Protein AF-A0A946RD77-F1 (afdb_monomer)

Secondary structure (DSSP, 8-state):
-HHHHHTTSEEEE-SSTT-EEEE--SEEEEEEEE--TT--HHHHIIIIIGGGGTTS-HHHHHHHHHHHHHHHHHHHHHS--SEEEEEEEE-SSEEEEEEEESSS-HHHHHHHHTT-S-HHHHHHHHHH----S-TTT--S-HHHHHHHHSSEEEEEETTEEEEEEGGGTEEEEEE-S--SSEEEEEEEETT----HHHHHHHHHSTT--EEEEEGGGG--TT--B--HHHHHHHTTT--S-SEEEEE-TT---B-HHHHHHHHHHHHHH-TTPEEEEES--HHHHHHHHHHHHTT-

Radius of gyration: 21.62 Å; Cα contacts (8 Å, |Δi|>4): 550; chains: 1; bounding box: 53×36×71 Å

Structure (mmCIF, N/CA/C/O backbone):
data_AF-A0A946RD77-F1
#
_entry.id   AF-A0A946RD77-F1
#
loop_
_atom_site.group_PDB
_atom_site.id
_atom_site.type_symbol
_atom_site.label_atom_id
_atom_site.label_alt_id
_atom_site.label_comp_id
_atom_site.label_asym_id
_atom_site.label_entity_id
_atom_site.label_seq_id
_atom_site.pdbx_PDB_ins_code
_atom_site.Cartn_x
_atom_site.Cartn_y
_atom_site.Cartn_z
_atom_site.occupancy
_atom_site.B_iso_or_equiv
_atom_site.auth_seq_id
_atom_site.auth_comp_id
_atom_site.auth_asym_id
_atom_site.auth_atom_id
_atom_site.pdbx_PDB_model_num
ATOM 1 N N . MET A 1 1 ? -8.353 6.377 -36.671 1.00 56.09 1 MET A N 1
ATOM 2 C CA . MET A 1 1 ? -7.616 5.093 -36.658 1.00 56.09 1 MET A CA 1
ATOM 3 C C . MET A 1 1 ? -6.469 5.027 -37.649 1.00 56.09 1 MET A C 1
ATOM 5 O O . MET A 1 1 ? -5.376 4.724 -37.204 1.00 56.09 1 MET A O 1
ATOM 9 N N . HIS A 1 2 ? -6.651 5.339 -38.937 1.00 57.06 2 HIS A N 1
ATOM 10 C CA . HIS A 1 2 ? -5.536 5.317 -39.900 1.00 57.06 2 HIS A CA 1
ATOM 11 C C . HIS A 1 2 ? -4.342 6.191 -39.487 1.00 57.06 2 HIS A C 1
ATOM 13 O O . HIS A 1 2 ? -3.222 5.709 -39.565 1.00 57.06 2 HIS A O 1
ATOM 19 N N . THR A 1 3 ? -4.583 7.386 -38.937 1.00 61.16 3 THR A N 1
ATOM 20 C CA . THR A 1 3 ? -3.540 8.269 -38.381 1.00 61.16 3 THR A CA 1
ATOM 21 C C . THR A 1 3 ? -2.781 7.630 -37.209 1.00 61.16 3 THR A C 1
ATOM 23 O O . THR A 1 3 ? -1.560 7.621 -37.194 1.00 61.16 3 THR A O 1
ATOM 26 N N . LEU A 1 4 ? -3.494 6.990 -36.275 1.00 56.38 4 LEU A N 1
ATOM 27 C CA . LEU A 1 4 ? -2.890 6.315 -35.115 1.00 56.38 4 LEU A CA 1
ATOM 28 C C . LEU A 1 4 ? -2.094 5.056 -35.501 1.00 56.38 4 LEU A C 1
ATOM 30 O O . LEU A 1 4 ? -1.126 4.718 -34.830 1.00 56.38 4 LEU A O 1
ATOM 34 N N . ILE A 1 5 ? -2.490 4.372 -36.580 1.00 60.12 5 ILE A N 1
ATOM 35 C CA . ILE A 1 5 ? -1.752 3.232 -37.149 1.00 60.12 5 ILE A CA 1
ATOM 36 C C . ILE A 1 5 ? -0.524 3.730 -37.922 1.00 60.12 5 ILE A C 1
ATOM 38 O O . ILE A 1 5 ? 0.543 3.139 -37.806 1.00 60.12 5 ILE A O 1
ATOM 42 N N . SER A 1 6 ? -0.647 4.821 -38.689 1.00 62.56 6 SER A N 1
ATOM 43 C CA . SER A 1 6 ? 0.483 5.409 -39.423 1.00 62.56 6 SER A CA 1
ATOM 44 C C . SER A 1 6 ? 1.531 6.035 -38.504 1.00 62.56 6 SER A C 1
ATOM 46 O O . SER A 1 6 ? 2.695 6.106 -38.871 1.00 62.56 6 SER A O 1
ATOM 48 N N . GLU A 1 7 ? 1.126 6.468 -37.311 1.00 64.06 7 GLU A N 1
ATOM 49 C CA . GLU A 1 7 ? 2.013 6.984 -36.261 1.00 64.06 7 GLU A CA 1
ATOM 50 C C . GLU A 1 7 ? 2.484 5.890 -35.286 1.00 64.06 7 GLU A C 1
ATOM 52 O O . GLU A 1 7 ? 3.070 6.207 -34.256 1.00 64.06 7 GLU A O 1
ATOM 57 N N . ASP A 1 8 ? 2.205 4.613 -35.583 1.00 62.72 8 ASP A N 1
ATOM 58 C CA . ASP A 1 8 ? 2.646 3.444 -34.806 1.00 62.72 8 ASP A CA 1
ATOM 59 C C . ASP A 1 8 ? 2.184 3.445 -33.331 1.00 62.72 8 ASP A C 1
ATOM 61 O O . ASP A 1 8 ? 2.782 2.811 -32.465 1.00 62.72 8 ASP A O 1
ATOM 65 N N . ARG A 1 9 ? 1.080 4.144 -33.032 1.00 60.56 9 ARG A N 1
ATOM 66 C CA . ARG A 1 9 ? 0.482 4.238 -31.687 1.00 60.56 9 ARG A CA 1
ATOM 67 C C . ARG A 1 9 ? -0.472 3.086 -31.375 1.00 60.56 9 ARG A C 1
ATOM 69 O O . ARG A 1 9 ? -0.829 2.862 -30.219 1.00 60.56 9 ARG A O 1
ATOM 76 N N . VAL A 1 10 ? -0.922 2.362 -32.400 1.00 67.19 10 VAL A N 1
ATOM 77 C CA . VAL A 1 10 ? -1.917 1.292 -32.279 1.00 67.19 10 VAL A CA 1
ATOM 78 C C . VAL A 1 10 ? -1.588 0.140 -33.228 1.00 67.19 10 VAL A C 1
ATOM 80 O O . VAL A 1 10 ? -1.457 0.341 -34.436 1.00 67.19 10 VAL A O 1
ATOM 83 N N . LEU A 1 11 ? -1.514 -1.078 -32.690 1.00 69.44 11 LEU A N 1
ATOM 84 C CA . LEU A 1 11 ? -1.415 -2.317 -33.454 1.00 69.44 11 LEU A CA 1
ATOM 85 C C . LEU A 1 11 ? -2.811 -2.752 -33.899 1.00 69.44 11 LEU A C 1
ATOM 87 O O . LEU A 1 11 ? -3.726 -2.887 -33.091 1.00 69.44 11 LEU A O 1
ATOM 91 N N . ALA A 1 12 ? -2.982 -2.961 -35.202 1.00 72.44 12 ALA A N 1
ATOM 92 C CA . ALA A 1 12 ? -4.225 -3.460 -35.774 1.00 72.44 12 ALA A CA 1
ATOM 93 C C . ALA A 1 12 ? -4.107 -4.961 -36.047 1.00 72.44 12 ALA A C 1
ATOM 95 O O . ALA A 1 12 ? -3.340 -5.379 -36.917 1.00 72.44 12 ALA A O 1
ATOM 96 N N . HIS A 1 13 ? -4.904 -5.764 -35.351 1.00 72.44 13 HIS A N 1
ATOM 97 C CA . HIS A 1 13 ? -4.964 -7.208 -35.536 1.00 72.44 13 HIS A CA 1
ATOM 98 C C . HIS A 1 13 ? -6.181 -7.571 -36.393 1.00 72.44 13 HIS A C 1
ATOM 100 O O . HIS A 1 13 ? -7.298 -7.142 -36.117 1.00 72.44 13 HIS A O 1
ATOM 106 N N . GLY A 1 14 ? -5.962 -8.353 -37.456 1.00 67.31 14 GLY A N 1
ATOM 107 C CA . GLY A 1 14 ? -7.000 -8.757 -38.415 1.00 67.31 14 GLY A CA 1
ATOM 108 C C . GLY A 1 14 ? -7.030 -7.927 -39.709 1.00 67.31 14 GLY A C 1
ATOM 109 O O . GLY A 1 14 ? -6.477 -6.825 -39.789 1.00 67.31 14 GLY A O 1
ATOM 110 N N . LYS A 1 15 ? -7.656 -8.486 -40.756 1.00 58.47 15 LYS A N 1
ATOM 111 C CA . LYS A 1 15 ? -7.774 -7.884 -42.105 1.00 58.47 15 LYS A CA 1
ATOM 112 C C . LYS A 1 15 ? -9.213 -7.519 -42.505 1.00 58.47 15 LYS A C 1
ATOM 114 O O . LYS A 1 15 ? -9.396 -6.845 -43.512 1.00 58.47 15 LYS A O 1
ATOM 119 N N . THR A 1 16 ? -10.217 -7.963 -41.750 1.00 69.19 16 THR A N 1
ATOM 120 C CA . THR A 1 16 ? -11.648 -7.851 -42.092 1.00 69.19 16 THR A CA 1
ATOM 121 C C . THR A 1 16 ? -12.438 -7.203 -40.944 1.00 69.19 16 THR A C 1
ATOM 123 O O . THR A 1 16 ? -11.877 -6.426 -40.176 1.00 69.19 16 THR A O 1
ATOM 126 N N . ARG A 1 17 ? -13.751 -7.454 -40.853 1.00 57.69 17 ARG A N 1
ATOM 127 C CA . ARG A 1 17 ? -14.703 -6.722 -40.003 1.00 57.69 17 ARG A CA 1
ATOM 128 C C . ARG A 1 17 ? -14.478 -6.898 -38.487 1.00 57.69 17 ARG A C 1
ATOM 130 O O . ARG A 1 17 ? -14.882 -6.018 -37.739 1.00 57.69 17 ARG A O 1
ATOM 137 N N . ASP A 1 18 ? -13.745 -7.933 -38.069 1.00 63.84 18 ASP A N 1
ATOM 138 C CA . ASP A 1 18 ? -13.390 -8.223 -36.664 1.00 63.84 18 ASP A CA 1
ATOM 139 C C . ASP A 1 18 ? -12.017 -7.659 -36.260 1.00 63.84 18 ASP A C 1
ATOM 141 O O . ASP A 1 18 ? -11.262 -8.259 -35.491 1.00 63.84 18 ASP A O 1
ATOM 145 N N . ARG A 1 19 ? -11.638 -6.511 -36.831 1.00 73.06 19 ARG A N 1
ATOM 146 C CA . ARG A 1 19 ? -10.350 -5.883 -36.535 1.00 73.06 19 ARG A CA 1
ATOM 147 C C . ARG A 1 19 ? -10.367 -5.314 -35.121 1.00 73.06 19 ARG A C 1
ATOM 149 O O . ARG A 1 19 ? -11.147 -4.406 -34.840 1.00 73.06 19 ARG A O 1
ATOM 156 N N . PHE A 1 20 ? -9.480 -5.802 -34.262 1.00 71.19 20 PHE A N 1
ATOM 157 C CA . PHE A 1 20 ? -9.257 -5.210 -32.948 1.00 71.19 20 PHE A CA 1
ATOM 158 C C . PHE A 1 20 ? -7.930 -4.461 -32.919 1.00 71.19 20 PHE A C 1
ATOM 160 O O . PHE A 1 20 ? -7.015 -4.710 -33.709 1.00 71.19 20 PHE A O 1
ATOM 167 N N . TYR A 1 21 ? -7.869 -3.487 -32.027 1.00 71.56 21 TYR A N 1
ATOM 168 C CA . TYR A 1 21 ? -6.810 -2.504 -31.975 1.00 71.56 21 TYR A CA 1
ATOM 169 C C . TYR A 1 21 ? -6.237 -2.482 -30.565 1.00 71.56 21 TYR A C 1
ATOM 171 O O . TYR A 1 21 ? -6.976 -2.259 -29.610 1.00 71.56 21 TYR A O 1
ATOM 179 N N . GLU A 1 22 ? -4.938 -2.722 -30.441 1.00 66.88 22 GLU A N 1
ATOM 180 C CA . GLU A 1 22 ? -4.225 -2.675 -29.167 1.00 66.88 22 GLU A CA 1
ATOM 181 C C . GLU A 1 22 ? -3.303 -1.457 -29.165 1.00 66.88 22 GLU A C 1
ATOM 183 O O . GLU A 1 22 ? -2.597 -1.207 -30.143 1.00 66.88 22 GLU A O 1
ATOM 188 N N . LEU A 1 23 ? -3.320 -0.666 -28.090 1.00 68.31 23 LEU A N 1
ATOM 189 C CA . LEU A 1 23 ? -2.360 0.427 -27.940 1.00 68.31 23 LEU A CA 1
ATOM 190 C C . LEU A 1 23 ? -0.950 -0.157 -27.983 1.00 68.31 23 LEU A C 1
ATOM 192 O O . LEU A 1 23 ? -0.632 -1.060 -27.210 1.00 68.31 23 LEU A O 1
ATOM 196 N N . LYS A 1 24 ? -0.103 0.358 -28.877 1.00 79.12 24 LYS A N 1
ATOM 197 C CA . LYS A 1 24 ? 1.290 -0.071 -28.926 1.00 79.12 24 LYS A CA 1
ATOM 198 C C . LYS A 1 24 ? 2.010 0.572 -27.741 1.00 79.12 24 LYS A C 1
ATOM 200 O O . LYS A 1 24 ? 2.096 1.801 -27.684 1.00 79.12 24 LYS A O 1
ATOM 205 N N . PRO A 1 25 ? 2.514 -0.211 -26.778 1.00 86.62 25 PRO A N 1
ATOM 206 C CA . PRO A 1 25 ? 3.235 0.366 -25.661 1.00 86.62 25 PRO A CA 1
ATOM 207 C C . PRO A 1 25 ? 4.564 0.951 -26.150 1.00 86.62 25 PRO A C 1
ATOM 209 O O . PRO A 1 25 ? 5.264 0.343 -26.960 1.00 86.62 25 PRO A O 1
ATOM 212 N N . ARG A 1 26 ? 4.940 2.113 -25.610 1.00 91.50 26 ARG A N 1
ATOM 213 C CA . ARG A 1 26 ? 6.278 2.700 -25.786 1.00 91.50 26 ARG A CA 1
ATOM 214 C C . ARG A 1 26 ? 7.355 1.823 -25.157 1.00 91.50 26 ARG A C 1
ATOM 216 O O . ARG A 1 26 ? 8.481 1.776 -25.638 1.00 91.50 26 ARG A O 1
ATOM 223 N N . VAL A 1 27 ? 6.997 1.136 -24.073 1.00 94.62 27 VAL A N 1
ATOM 224 C CA . VAL A 1 27 ? 7.856 0.192 -23.357 1.00 94.62 27 VAL A CA 1
ATOM 225 C C . VAL A 1 27 ? 7.016 -1.017 -22.983 1.00 94.62 27 VAL A C 1
ATOM 227 O O . VAL A 1 27 ? 5.980 -0.870 -22.348 1.00 94.62 27 VAL A O 1
ATOM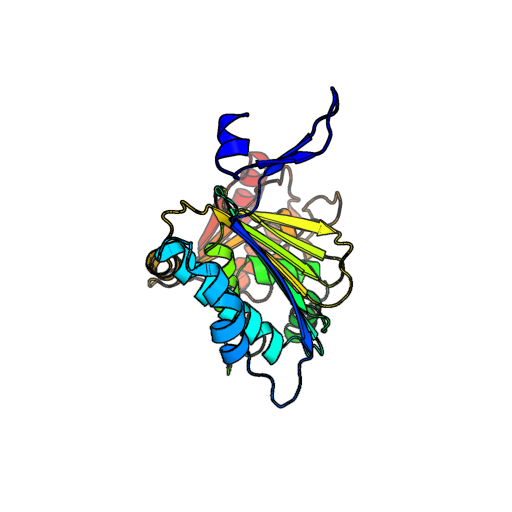 230 N N . ASN A 1 28 ? 7.474 -2.214 -23.332 1.00 94.94 28 ASN A N 1
ATOM 231 C CA . ASN A 1 28 ? 6.933 -3.468 -22.817 1.00 94.94 28 ASN A CA 1
ATOM 232 C C . ASN A 1 28 ? 8.103 -4.416 -22.585 1.00 94.94 28 ASN A C 1
ATOM 234 O O . ASN A 1 28 ? 8.541 -5.128 -23.486 1.00 94.94 28 ASN A O 1
ATOM 238 N N . TYR A 1 29 ? 8.657 -4.347 -21.382 1.00 94.75 29 TYR A N 1
ATOM 239 C CA . TYR A 1 29 ? 9.859 -5.069 -21.009 1.00 94.75 29 TYR A CA 1
ATOM 240 C C . TYR A 1 29 ? 9.585 -5.888 -19.759 1.00 94.75 29 TYR A C 1
ATOM 242 O O . TYR A 1 29 ? 8.986 -5.395 -18.807 1.00 94.75 29 TYR A O 1
ATOM 250 N N . SER A 1 30 ? 10.032 -7.138 -19.735 1.00 96.00 30 SER A N 1
ATOM 251 C CA . SER A 1 30 ? 9.969 -7.940 -18.519 1.00 96.00 30 SER A CA 1
ATOM 252 C C . SER A 1 30 ? 11.143 -8.888 -18.421 1.00 96.00 30 SER A C 1
ATOM 254 O O . SER A 1 30 ? 11.678 -9.334 -19.438 1.00 96.00 30 SER A O 1
ATOM 256 N N . LYS A 1 31 ? 11.543 -9.198 -17.191 1.00 95.69 31 LYS A N 1
ATOM 257 C CA . LYS A 1 31 ? 12.665 -10.093 -16.933 1.00 95.69 31 LYS A CA 1
ATOM 258 C C . LYS A 1 31 ? 12.492 -10.800 -15.600 1.00 95.69 31 LYS A C 1
ATOM 260 O O . LYS A 1 31 ? 11.956 -10.234 -14.652 1.00 95.69 31 LYS A O 1
ATOM 265 N N . SER A 1 32 ? 12.976 -12.037 -15.532 1.00 95.31 32 SER A N 1
ATOM 266 C CA . SER A 1 32 ? 13.147 -12.769 -14.279 1.00 95.31 32 SER A CA 1
ATOM 267 C C . SER A 1 32 ? 14.632 -12.954 -13.998 1.00 95.31 32 SER A C 1
ATOM 269 O O . SER A 1 32 ? 15.387 -13.354 -14.884 1.00 95.31 32 SER A O 1
ATOM 271 N N . ILE A 1 33 ? 15.042 -12.667 -12.769 1.00 93.38 33 ILE A N 1
ATOM 272 C CA . ILE A 1 33 ? 16.426 -12.726 -12.313 1.00 93.38 33 ILE A CA 1
ATOM 273 C C . ILE A 1 33 ? 16.494 -13.629 -11.090 1.00 93.38 33 ILE A C 1
ATOM 275 O O . ILE A 1 33 ? 15.604 -13.618 -10.241 1.00 93.38 33 ILE A O 1
ATOM 279 N N . LYS A 1 34 ? 17.544 -14.447 -11.025 1.00 93.50 34 LYS A N 1
ATOM 280 C CA . LYS A 1 34 ? 17.855 -15.261 -9.854 1.00 93.50 34 LYS A CA 1
ATOM 281 C C . LYS A 1 34 ? 18.631 -14.400 -8.860 1.00 93.50 34 LYS A C 1
ATOM 283 O O . LYS A 1 34 ? 19.592 -13.750 -9.256 1.00 93.50 34 LYS A O 1
ATOM 288 N N . ILE A 1 35 ? 18.225 -14.425 -7.597 1.00 90.12 35 ILE A N 1
ATOM 289 C CA . ILE A 1 35 ? 18.987 -13.816 -6.511 1.00 90.12 35 ILE A CA 1
ATOM 290 C C . ILE A 1 35 ? 20.135 -14.778 -6.183 1.00 90.12 35 ILE A C 1
ATOM 292 O O . ILE A 1 35 ? 19.911 -15.945 -5.852 1.00 90.12 35 ILE A O 1
ATOM 296 N N . SER A 1 36 ? 21.364 -14.306 -6.360 1.00 86.06 36 SER A N 1
ATOM 297 C CA . SER A 1 36 ? 22.611 -14.981 -5.993 1.00 86.06 36 SER A CA 1
ATOM 298 C C . SER A 1 36 ? 23.407 -14.085 -5.044 1.00 86.06 36 SER A C 1
ATOM 300 O O . SER A 1 36 ? 23.058 -12.925 -4.853 1.00 86.06 36 SER A O 1
ATOM 302 N N . ASN A 1 37 ? 24.497 -14.594 -4.471 1.00 77.31 37 ASN A N 1
ATOM 303 C CA . ASN A 1 37 ? 25.336 -13.807 -3.558 1.00 77.31 37 ASN A CA 1
ATOM 304 C C . ASN A 1 37 ? 25.987 -12.582 -4.231 1.00 77.31 37 ASN A C 1
ATOM 306 O O . ASN A 1 37 ? 26.336 -11.629 -3.550 1.00 77.31 37 ASN A O 1
ATOM 310 N N . GLU A 1 38 ? 26.133 -12.599 -5.557 1.00 80.19 38 GLU A N 1
ATOM 311 C CA . GLU A 1 38 ? 26.667 -11.488 -6.362 1.00 80.19 38 GLU A CA 1
ATOM 312 C C . GLU A 1 38 ? 25.563 -10.538 -6.865 1.00 80.19 38 GLU A C 1
ATOM 314 O O . GLU A 1 38 ? 25.825 -9.616 -7.636 1.00 80.19 38 GLU A O 1
ATOM 319 N N . PHE A 1 39 ? 24.301 -10.779 -6.494 1.00 85.31 39 PHE A N 1
ATOM 320 C CA . PHE A 1 39 ? 23.180 -9.980 -6.971 1.00 85.31 39 PHE A CA 1
ATOM 321 C C . PHE A 1 39 ? 23.198 -8.577 -6.355 1.00 85.31 39 PHE A C 1
ATOM 323 O O . PHE A 1 39 ? 23.069 -8.407 -5.145 1.00 85.31 39 PHE A O 1
ATOM 330 N N . SER A 1 40 ? 23.261 -7.567 -7.220 1.00 89.50 40 SER A N 1
ATOM 331 C CA . SER A 1 40 ? 23.153 -6.154 -6.861 1.00 89.50 40 SER A CA 1
ATOM 332 C C . SER A 1 40 ? 21.838 -5.585 -7.392 1.00 89.50 40 SER A C 1
ATOM 334 O O . SER A 1 40 ? 21.626 -5.461 -8.605 1.00 89.50 40 SER A O 1
ATOM 336 N N . HIS A 1 41 ? 20.928 -5.236 -6.478 1.00 88.50 41 HIS A N 1
ATOM 337 C CA . HIS A 1 41 ? 19.662 -4.595 -6.843 1.00 88.50 41 HIS A CA 1
ATOM 338 C C . HIS A 1 41 ? 19.886 -3.194 -7.439 1.00 88.50 41 HIS A C 1
ATOM 340 O O . HIS A 1 41 ? 19.117 -2.776 -8.305 1.00 88.50 41 HIS A O 1
ATOM 346 N N . ILE A 1 42 ? 20.972 -2.513 -7.051 1.00 91.56 42 ILE A N 1
ATOM 347 C CA . ILE A 1 42 ? 21.391 -1.222 -7.613 1.00 91.56 42 ILE A CA 1
ATOM 348 C C . ILE A 1 42 ? 21.794 -1.389 -9.081 1.00 91.56 42 ILE A C 1
ATOM 350 O O . ILE A 1 42 ? 21.277 -0.673 -9.939 1.00 91.56 42 ILE A O 1
ATOM 354 N N . ASP A 1 43 ? 22.640 -2.374 -9.399 1.00 91.19 43 ASP A N 1
ATOM 355 C CA . ASP A 1 43 ? 23.066 -2.619 -10.783 1.00 91.19 43 ASP A CA 1
ATOM 356 C C . ASP A 1 43 ? 21.895 -3.042 -11.666 1.00 91.19 43 ASP A C 1
ATOM 358 O O . ASP A 1 43 ? 21.791 -2.624 -12.823 1.00 91.19 43 ASP A O 1
ATOM 362 N N . MET A 1 44 ? 20.982 -3.853 -11.124 1.00 92.00 44 MET A N 1
ATOM 363 C CA . MET A 1 44 ? 19.744 -4.213 -11.811 1.00 92.00 44 MET A CA 1
ATOM 364 C C . MET A 1 44 ? 18.906 -2.970 -12.129 1.00 92.00 44 MET A C 1
ATOM 366 O O . MET A 1 44 ? 18.448 -2.818 -13.266 1.00 92.00 44 MET A O 1
ATOM 370 N N . LEU A 1 45 ? 18.721 -2.079 -11.153 1.00 94.75 45 LEU A N 1
ATOM 371 C CA . LEU A 1 45 ? 17.969 -0.844 -11.335 1.00 94.75 45 LEU A CA 1
ATOM 372 C C . LEU A 1 45 ? 18.619 0.044 -12.407 1.00 94.75 45 LEU A C 1
ATOM 374 O O . LEU A 1 45 ? 17.971 0.379 -13.400 1.00 94.75 45 LEU A O 1
ATOM 378 N N . GLN A 1 46 ? 19.902 0.370 -12.248 1.00 94.62 46 GLN A N 1
ATOM 379 C CA . GLN A 1 46 ? 20.615 1.328 -13.097 1.00 94.62 46 GLN A CA 1
ATOM 380 C C . GLN A 1 46 ? 20.818 0.834 -14.530 1.00 94.62 46 GLN A C 1
ATOM 382 O O . GLN A 1 46 ? 20.616 1.594 -15.477 1.00 94.62 46 GLN A O 1
ATOM 387 N N . ASN A 1 47 ? 21.193 -0.435 -14.702 1.00 93.00 47 ASN A N 1
ATOM 388 C CA . ASN A 1 47 ? 21.615 -0.946 -16.005 1.00 93.00 47 ASN A CA 1
ATOM 389 C C . ASN A 1 47 ? 20.495 -1.656 -16.772 1.00 93.00 47 ASN A C 1
ATOM 391 O O . ASN A 1 47 ? 20.584 -1.776 -17.992 1.00 93.00 47 ASN A O 1
ATOM 395 N N . GLN A 1 48 ? 19.447 -2.142 -16.092 1.00 93.31 48 GLN A N 1
ATOM 396 C CA . GLN A 1 48 ? 18.392 -2.933 -16.741 1.00 93.31 48 GLN A CA 1
ATOM 397 C C . GLN A 1 48 ? 17.006 -2.297 -16.672 1.00 93.31 48 GLN A C 1
ATOM 399 O O . GLN A 1 48 ? 16.233 -2.479 -17.605 1.00 93.31 48 GLN A O 1
ATOM 404 N N . ILE A 1 49 ? 16.671 -1.560 -15.609 1.00 95.50 49 ILE A N 1
ATOM 405 C CA . ILE A 1 49 ? 15.320 -1.013 -15.413 1.00 95.50 49 ILE A CA 1
ATOM 406 C C . ILE A 1 49 ? 15.240 0.430 -15.917 1.00 95.50 49 ILE A C 1
ATOM 408 O O . ILE A 1 49 ? 14.518 0.705 -16.878 1.00 95.50 49 ILE A O 1
ATOM 412 N N . LEU A 1 50 ? 16.008 1.337 -15.310 1.00 96.38 50 LEU A N 1
ATOM 413 C CA . LEU A 1 50 ? 15.946 2.781 -15.558 1.00 96.38 50 LEU A CA 1
ATOM 414 C C . LEU A 1 50 ? 16.173 3.209 -17.018 1.00 96.38 50 LEU A C 1
ATOM 416 O O . LEU A 1 50 ? 15.495 4.143 -17.455 1.00 96.38 50 LEU A O 1
ATOM 420 N N . PRO A 1 51 ? 17.026 2.544 -17.829 1.00 97.06 51 PRO A N 1
ATOM 421 C CA . PRO A 1 51 ? 17.181 2.902 -19.236 1.00 97.06 51 PRO A CA 1
ATOM 422 C C . PRO A 1 51 ? 15.868 2.839 -20.027 1.00 97.06 51 PRO A C 1
ATOM 424 O O . PRO A 1 51 ? 15.671 3.650 -20.929 1.00 97.06 51 PRO A O 1
ATOM 427 N N . ASN A 1 52 ? 14.945 1.945 -19.651 1.00 96.44 52 ASN A N 1
ATOM 428 C CA . ASN A 1 52 ? 13.632 1.819 -20.290 1.00 96.44 52 ASN A CA 1
ATOM 429 C C . ASN A 1 52 ? 12.667 2.950 -19.905 1.00 96.44 52 ASN A C 1
ATOM 431 O O . ASN A 1 52 ? 11.676 3.167 -20.591 1.00 96.44 52 ASN A O 1
ATOM 435 N N . LEU A 1 53 ? 12.928 3.674 -18.815 1.00 97.00 53 LEU A N 1
ATOM 436 C CA . LEU A 1 53 ? 12.029 4.700 -18.281 1.00 97.00 53 LEU A CA 1
ATOM 437 C C . LEU A 1 53 ? 12.438 6.126 -18.680 1.00 97.00 53 LEU A C 1
ATOM 439 O O . LEU A 1 53 ? 11.704 7.067 -18.396 1.00 97.00 53 LEU A O 1
ATOM 443 N N . LYS A 1 54 ? 13.557 6.302 -19.399 1.00 96.00 54 LYS A N 1
ATOM 444 C CA . LYS A 1 54 ? 14.075 7.617 -19.839 1.00 96.00 54 LYS A CA 1
ATOM 445 C C . LYS A 1 54 ? 13.116 8.420 -20.727 1.00 96.00 54 LYS A C 1
ATOM 447 O O . LYS A 1 54 ? 13.309 9.617 -20.899 1.00 96.00 54 LYS A O 1
ATOM 452 N N . ILE A 1 55 ? 12.101 7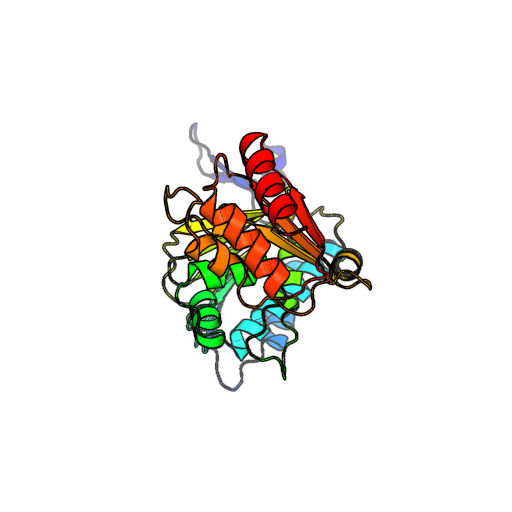.770 -21.298 1.00 95.00 55 ILE A N 1
ATOM 453 C CA . ILE A 1 55 ? 11.054 8.412 -22.105 1.00 95.00 55 ILE A CA 1
ATOM 454 C C . ILE A 1 55 ? 10.056 9.229 -21.262 1.00 95.00 55 ILE A C 1
ATOM 456 O O . ILE A 1 55 ? 9.289 10.020 -21.808 1.00 95.00 55 ILE A O 1
ATOM 460 N N . LEU A 1 56 ? 10.026 9.013 -19.944 1.00 97.12 56 LEU A N 1
ATOM 461 C CA . LEU A 1 56 ? 9.100 9.665 -19.022 1.00 97.12 56 LEU A CA 1
ATOM 462 C C . LEU A 1 56 ? 9.557 11.086 -18.674 1.00 97.12 56 LEU A C 1
ATOM 464 O O . LEU A 1 56 ? 10.740 11.418 -18.739 1.00 97.12 56 LEU A O 1
ATOM 468 N N . SER A 1 57 ? 8.614 11.931 -18.249 1.00 97.38 57 SER A N 1
ATOM 469 C CA . SER A 1 57 ? 8.962 13.228 -17.670 1.00 97.38 57 SER A CA 1
ATOM 470 C C . SER A 1 57 ? 9.785 13.036 -16.396 1.00 97.38 57 SER A C 1
ATOM 472 O O . SER A 1 57 ? 9.601 12.061 -15.664 1.00 97.38 57 SER A O 1
ATOM 474 N N . LYS A 1 58 ? 10.661 14.002 -16.091 1.00 97.62 58 LYS A N 1
ATOM 475 C CA . LYS A 1 58 ? 11.577 13.917 -14.945 1.00 97.62 58 LYS A CA 1
ATOM 476 C C . LYS A 1 58 ? 10.872 13.535 -13.640 1.00 97.62 58 LYS A C 1
ATOM 478 O O . LYS A 1 58 ? 11.322 12.644 -12.940 1.00 97.62 58 LYS A O 1
ATOM 483 N N . ASN A 1 59 ? 9.745 14.167 -13.328 1.00 98.12 59 ASN A N 1
ATOM 484 C CA . ASN A 1 59 ? 9.032 13.901 -12.081 1.00 98.12 59 ASN A CA 1
ATOM 485 C C . ASN A 1 59 ? 8.447 12.478 -12.009 1.00 98.12 59 ASN A C 1
ATOM 487 O O . ASN A 1 59 ? 8.437 11.894 -10.931 1.00 98.12 59 ASN A O 1
ATOM 491 N N . VAL A 1 60 ? 7.974 11.915 -13.128 1.00 98.31 60 VAL A N 1
ATOM 492 C CA . VAL A 1 60 ? 7.458 10.537 -13.172 1.00 98.31 60 VAL A CA 1
ATOM 493 C C . VAL A 1 60 ? 8.616 9.540 -13.143 1.00 98.31 60 VAL A C 1
ATOM 495 O O . VAL A 1 60 ? 8.529 8.536 -12.441 1.00 98.31 60 VAL A O 1
ATOM 498 N N . TYR A 1 61 ? 9.718 9.840 -13.836 1.00 98.25 61 TYR A N 1
ATOM 499 C CA . TYR A 1 61 ? 10.955 9.065 -13.764 1.00 98.25 61 TYR A CA 1
ATO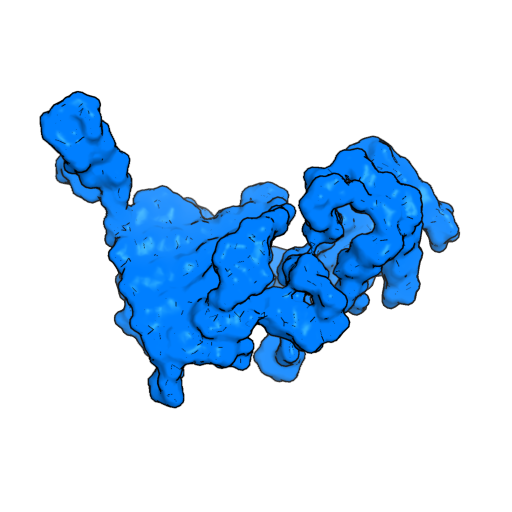M 500 C C . TYR A 1 61 ? 11.475 8.974 -12.322 1.00 98.25 61 TYR A C 1
ATOM 502 O O . TYR A 1 61 ? 11.651 7.866 -11.823 1.00 98.25 61 TYR A O 1
ATOM 510 N N . ASP A 1 62 ? 11.624 10.112 -11.632 1.00 98.12 62 ASP A N 1
ATOM 511 C CA . ASP A 1 6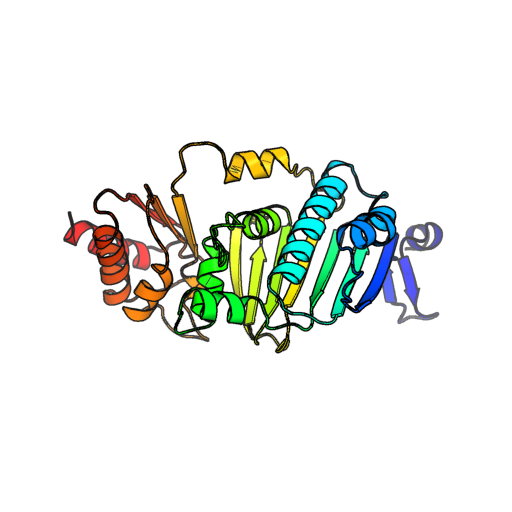2 ? 12.129 10.177 -10.252 1.00 98.12 62 ASP A CA 1
ATOM 512 C C . ASP A 1 62 ? 11.215 9.374 -9.288 1.00 98.12 62 ASP A C 1
ATOM 514 O O . ASP A 1 62 ? 11.692 8.671 -8.397 1.00 98.12 62 ASP A O 1
ATOM 518 N N . ILE A 1 63 ? 9.887 9.413 -9.496 1.00 98.38 63 ILE A N 1
ATOM 519 C CA . ILE A 1 63 ? 8.915 8.585 -8.753 1.00 98.38 63 ILE A CA 1
ATOM 520 C C . ILE A 1 63 ? 9.158 7.089 -8.987 1.00 98.38 63 ILE A C 1
ATOM 522 O O . ILE A 1 63 ? 9.166 6.308 -8.031 1.00 98.38 63 ILE A O 1
ATOM 526 N N . CYS A 1 64 ? 9.321 6.679 -10.246 1.00 98.25 64 CYS A N 1
ATOM 527 C CA . CYS A 1 64 ? 9.533 5.278 -10.597 1.00 98.25 64 CYS A CA 1
ATOM 528 C C . CYS A 1 64 ? 10.867 4.765 -10.046 1.00 98.25 64 CYS A C 1
ATOM 530 O O . CYS A 1 64 ? 10.904 3.679 -9.476 1.00 98.25 64 CYS A O 1
ATOM 532 N N . GLU A 1 65 ? 11.936 5.551 -10.173 1.00 97.88 65 GLU A N 1
ATOM 533 C CA . GLU A 1 65 ? 13.267 5.218 -9.664 1.00 97.88 65 GLU A CA 1
ATOM 534 C C . GLU A 1 65 ? 13.247 4.965 -8.156 1.00 97.88 65 GLU A C 1
ATOM 536 O O . GLU A 1 65 ? 13.605 3.869 -7.718 1.00 97.88 65 GLU A O 1
ATOM 541 N N . PHE A 1 66 ? 12.750 5.932 -7.378 1.00 97.25 66 PHE A N 1
ATOM 542 C CA . PHE A 1 66 ? 12.640 5.801 -5.925 1.00 97.25 66 PHE A CA 1
ATOM 543 C C . PHE A 1 66 ? 11.836 4.559 -5.529 1.00 97.25 66 PHE A C 1
ATOM 545 O O . PHE A 1 66 ? 12.234 3.789 -4.657 1.00 97.25 66 PHE A O 1
ATOM 552 N N . SER A 1 67 ? 10.701 4.347 -6.193 1.00 97.62 67 SER A N 1
ATOM 553 C CA . SER A 1 67 ? 9.755 3.312 -5.784 1.00 97.62 67 SER A CA 1
ATOM 554 C C . SER A 1 67 ? 10.224 1.908 -6.130 1.00 97.62 67 SER A C 1
ATOM 556 O O . SER A 1 67 ? 10.023 0.984 -5.345 1.00 97.62 67 SER A O 1
ATOM 558 N N . ILE A 1 68 ? 10.873 1.736 -7.284 1.00 97.56 68 ILE A N 1
ATOM 559 C CA . ILE A 1 68 ? 11.475 0.453 -7.644 1.00 97.56 68 ILE A CA 1
ATOM 560 C C . ILE A 1 68 ? 12.629 0.148 -6.691 1.00 97.56 68 ILE A C 1
ATOM 562 O O . ILE A 1 68 ? 12.706 -0.977 -6.208 1.00 97.56 68 ILE A O 1
ATOM 566 N N . MET A 1 69 ? 13.475 1.132 -6.365 1.00 95.81 69 MET A N 1
ATOM 567 C CA . MET A 1 69 ? 14.550 0.940 -5.388 1.00 95.81 69 MET A CA 1
ATOM 568 C C . MET A 1 69 ? 14.002 0.476 -4.032 1.00 95.81 69 MET A C 1
ATOM 570 O O . MET A 1 69 ? 14.428 -0.558 -3.522 1.00 95.81 69 MET A O 1
ATOM 574 N N . ALA A 1 70 ? 13.010 1.190 -3.493 1.00 94.38 70 ALA A N 1
ATOM 575 C CA . ALA A 1 70 ? 12.387 0.874 -2.210 1.00 94.38 70 ALA A CA 1
ATOM 576 C C . ALA A 1 70 ? 11.793 -0.545 -2.170 1.00 94.38 70 ALA A C 1
ATOM 578 O O . ALA A 1 70 ? 12.029 -1.304 -1.232 1.00 94.38 70 ALA A O 1
ATOM 579 N N . VAL A 1 71 ? 11.048 -0.939 -3.209 1.00 94.75 71 VAL A N 1
ATOM 580 C CA . VAL A 1 71 ? 10.444 -2.280 -3.273 1.00 94.75 71 VAL A CA 1
ATOM 581 C C . VAL A 1 71 ? 11.508 -3.369 -3.436 1.00 94.75 71 VAL A C 1
ATOM 583 O O . VAL A 1 71 ? 11.384 -4.440 -2.838 1.00 94.75 71 VAL A O 1
ATOM 586 N N . LEU A 1 72 ? 12.555 -3.121 -4.225 1.00 94.12 72 LEU A N 1
ATOM 587 C CA . LEU A 1 72 ? 13.639 -4.082 -4.413 1.00 94.12 72 LEU A CA 1
ATOM 588 C C . LEU A 1 72 ? 14.458 -4.292 -3.140 1.00 94.12 72 LEU A C 1
ATOM 590 O O . LEU A 1 72 ? 14.733 -5.447 -2.829 1.00 94.12 72 LEU A O 1
ATOM 594 N N . SER A 1 73 ? 14.796 -3.228 -2.402 1.00 90.75 73 SER A N 1
ATOM 595 C CA . SER A 1 73 ? 15.497 -3.350 -1.113 1.00 90.75 73 SER A CA 1
ATOM 596 C C . SER A 1 73 ? 14.686 -4.221 -0.161 1.00 90.75 73 SER A C 1
ATOM 598 O O . SER A 1 73 ? 15.132 -5.306 0.193 1.00 90.75 73 SER A O 1
ATOM 600 N N . ASN A 1 74 ? 13.417 -3.865 0.079 1.00 88.38 74 ASN A N 1
ATOM 601 C CA . ASN A 1 74 ? 12.521 -4.645 0.940 1.00 88.38 74 ASN A CA 1
ATOM 602 C C . ASN A 1 74 ? 12.415 -6.119 0.512 1.00 88.38 74 ASN A C 1
ATOM 604 O O . ASN A 1 74 ? 12.317 -7.021 1.345 1.00 88.38 74 ASN A O 1
ATOM 608 N N . THR A 1 75 ? 12.435 -6.386 -0.797 1.00 91.25 75 THR A N 1
ATOM 609 C CA . THR A 1 75 ? 12.417 -7.757 -1.319 1.00 91.25 75 THR A CA 1
ATOM 610 C C . THR A 1 75 ? 13.690 -8.517 -0.942 1.00 91.25 75 THR A C 1
ATOM 612 O O . THR A 1 75 ? 13.614 -9.667 -0.509 1.00 91.25 75 THR A O 1
ATOM 615 N N . ILE A 1 76 ? 14.856 -7.895 -1.101 1.00 90.81 76 ILE A N 1
ATOM 616 C CA . ILE A 1 76 ? 16.146 -8.511 -0.779 1.00 90.81 76 ILE A CA 1
ATOM 617 C C . ILE A 1 76 ? 16.312 -8.698 0.728 1.00 90.81 76 ILE A C 1
ATOM 619 O O . ILE A 1 76 ? 16.679 -9.791 1.159 1.00 90.81 76 ILE A O 1
ATOM 623 N N . ASP A 1 77 ? 15.948 -7.689 1.510 1.00 87.44 77 ASP A N 1
ATOM 624 C CA . ASP A 1 77 ? 16.152 -7.665 2.957 1.00 87.44 77 ASP A CA 1
ATOM 625 C C . ASP A 1 77 ? 15.211 -8.644 3.675 1.00 87.44 77 ASP A C 1
ATOM 627 O O . ASP A 1 77 ? 15.574 -9.282 4.668 1.00 87.44 77 ASP A O 1
ATOM 631 N N . HIS A 1 78 ? 13.990 -8.824 3.156 1.00 85.69 78 HIS A N 1
ATOM 632 C CA . HIS A 1 78 ? 12.936 -9.493 3.915 1.00 85.69 78 HIS A CA 1
ATOM 633 C C . HIS A 1 78 ? 12.239 -10.654 3.210 1.00 85.69 78 HIS A C 1
ATOM 635 O O . HIS A 1 78 ? 11.683 -11.513 3.901 1.00 85.69 78 HIS A O 1
ATOM 641 N N . ALA A 1 79 ? 12.222 -10.751 1.878 1.00 88.44 79 ALA A N 1
ATOM 642 C CA . ALA A 1 79 ? 11.408 -11.784 1.226 1.00 88.44 79 ALA A CA 1
ATOM 643 C C . ALA A 1 79 ? 12.022 -13.190 1.329 1.00 88.44 79 ALA A C 1
ATOM 645 O O . ALA A 1 79 ? 11.295 -14.179 1.196 1.00 88.44 79 ALA A O 1
ATOM 646 N N . LYS A 1 80 ? 13.343 -13.297 1.558 1.00 91.94 80 LYS A N 1
ATOM 647 C CA . LYS A 1 80 ? 14.117 -14.550 1.409 1.00 91.94 80 LYS A CA 1
ATOM 648 C C . LYS A 1 80 ? 13.846 -15.219 0.050 1.00 91.94 80 LYS A C 1
ATOM 650 O O . LYS A 1 80 ? 13.739 -16.441 -0.059 1.00 91.94 80 LYS A O 1
ATOM 655 N N . ALA A 1 81 ? 13.663 -14.399 -0.982 1.00 93.75 81 ALA A N 1
ATOM 656 C CA . ALA A 1 81 ? 13.342 -14.851 -2.324 1.00 93.75 81 ALA A CA 1
ATOM 657 C C . ALA A 1 81 ? 14.583 -15.426 -3.020 1.00 93.75 81 ALA A C 1
ATOM 659 O O . ALA A 1 81 ? 15.714 -15.027 -2.762 1.00 93.75 81 ALA A O 1
ATOM 660 N N . SER A 1 82 ? 14.366 -16.354 -3.951 1.00 94.94 82 SER A N 1
ATOM 661 C CA . SER A 1 82 ? 15.422 -16.863 -4.842 1.00 94.94 82 SER A CA 1
ATOM 662 C C . SER A 1 82 ? 15.323 -16.283 -6.248 1.00 94.94 82 SER A C 1
ATOM 664 O O . SER A 1 82 ? 16.253 -16.418 -7.047 1.00 94.94 82 SER A O 1
ATOM 666 N N . ARG A 1 83 ? 14.188 -15.664 -6.585 1.00 95.50 83 ARG A N 1
ATOM 667 C CA . ARG A 1 83 ? 13.940 -15.036 -7.878 1.00 95.50 83 ARG A CA 1
ATOM 668 C C . ARG A 1 83 ? 13.090 -13.787 -7.720 1.00 95.50 83 ARG A C 1
ATOM 670 O O . ARG A 1 83 ? 12.133 -13.780 -6.951 1.00 95.50 83 ARG A O 1
ATOM 677 N N . ILE A 1 84 ? 13.408 -12.792 -8.539 1.00 96.06 84 ILE A N 1
ATOM 678 C CA . ILE A 1 84 ? 12.600 -11.595 -8.760 1.00 96.06 84 ILE A CA 1
ATOM 679 C C . ILE A 1 84 ? 12.149 -11.597 -10.217 1.00 96.06 84 ILE A C 1
ATOM 681 O O . ILE A 1 84 ? 12.873 -12.021 -11.120 1.00 96.06 84 ILE A O 1
ATOM 685 N N . TYR A 1 85 ? 10.935 -11.138 -10.448 1.00 96.69 85 TYR A N 1
ATOM 686 C CA . TYR A 1 85 ? 10.374 -10.805 -11.739 1.00 96.69 85 TYR A CA 1
ATOM 687 C C . TYR A 1 85 ? 9.999 -9.329 -11.736 1.00 96.69 85 TYR A C 1
ATOM 689 O O . TYR A 1 85 ? 9.419 -8.836 -10.771 1.00 96.69 85 TYR A O 1
ATOM 697 N N . TYR A 1 86 ? 10.287 -8.636 -12.831 1.00 97.44 86 TYR A N 1
ATOM 698 C CA . TYR A 1 86 ? 9.743 -7.307 -13.055 1.00 97.44 86 TYR A CA 1
ATOM 699 C C . TYR A 1 86 ? 9.169 -7.166 -14.456 1.00 97.44 86 TYR A C 1
ATOM 701 O O . TYR A 1 86 ? 9.654 -7.783 -15.409 1.00 97.44 86 TYR A O 1
ATOM 709 N N . LYS A 1 87 ? 8.146 -6.321 -14.574 1.00 98.00 87 LYS A N 1
ATOM 710 C CA . LYS A 1 87 ? 7.571 -5.875 -15.841 1.00 98.00 87 LYS A CA 1
ATOM 711 C C . LYS A 1 87 ? 7.383 -4.367 -15.823 1.00 98.00 87 LYS A C 1
ATOM 713 O O . LYS A 1 87 ? 6.808 -3.822 -14.886 1.00 98.00 87 LYS A O 1
ATOM 718 N N . LEU A 1 88 ? 7.851 -3.730 -16.886 1.00 98.12 88 LEU A N 1
ATOM 719 C CA . LEU A 1 88 ? 7.654 -2.326 -17.201 1.00 98.12 88 LEU A CA 1
ATOM 720 C C . LEU A 1 88 ? 6.748 -2.259 -18.422 1.00 98.12 88 LEU A C 1
ATOM 722 O O . LEU A 1 88 ? 7.064 -2.832 -19.468 1.00 98.12 88 LEU A O 1
ATOM 726 N N . PHE A 1 89 ? 5.627 -1.570 -18.284 1.00 96.94 89 PHE A N 1
ATOM 727 C CA . PHE A 1 89 ? 4.700 -1.337 -19.375 1.00 96.94 89 PHE A CA 1
ATOM 728 C C . PHE A 1 89 ? 4.325 0.142 -19.392 1.00 96.94 89 PHE A C 1
ATOM 730 O O . PHE A 1 89 ? 3.790 0.654 -18.414 1.00 96.94 89 PHE A O 1
ATOM 737 N N . VAL A 1 90 ? 4.671 0.838 -20.471 1.00 97.00 90 VAL A N 1
ATOM 738 C CA . VAL A 1 90 ? 4.461 2.283 -20.621 1.00 97.00 90 VAL A CA 1
ATOM 739 C C . VAL A 1 90 ? 3.674 2.527 -21.893 1.00 97.00 90 VAL A C 1
ATOM 741 O O . VAL A 1 90 ? 4.105 2.119 -22.974 1.00 97.00 90 VAL A O 1
ATOM 744 N N . THR A 1 91 ? 2.552 3.223 -21.773 1.00 93.69 91 THR A N 1
ATOM 745 C CA . THR A 1 91 ? 1.755 3.707 -22.904 1.00 93.69 91 THR A CA 1
ATOM 746 C C . THR A 1 91 ? 1.897 5.224 -23.040 1.00 93.69 91 THR A C 1
ATOM 748 O O . THR A 1 91 ? 2.751 5.841 -22.408 1.00 93.69 91 THR A O 1
ATOM 751 N N . ASP A 1 92 ? 1.074 5.851 -23.879 1.00 89.62 92 ASP A N 1
ATOM 752 C CA . ASP A 1 92 ? 0.937 7.310 -23.886 1.00 89.62 92 ASP A CA 1
ATOM 753 C C . ASP A 1 92 ? 0.221 7.839 -22.629 1.00 89.62 92 ASP A C 1
ATOM 755 O O . ASP A 1 92 ? 0.354 9.023 -22.320 1.00 89.62 92 ASP A O 1
ATOM 759 N N . TYR A 1 93 ? -0.513 6.994 -21.896 1.00 92.00 93 TYR A N 1
ATOM 760 C CA . TYR A 1 93 ? -1.425 7.401 -20.820 1.00 92.00 93 TYR A CA 1
ATOM 761 C C . TYR A 1 93 ? -0.949 6.999 -19.427 1.00 92.00 93 TYR A C 1
ATOM 763 O O . TYR A 1 93 ? -1.169 7.740 -18.467 1.00 92.00 93 TYR A O 1
ATOM 771 N N . ASP A 1 94 ? -0.302 5.845 -19.311 1.00 95.44 94 ASP A N 1
ATOM 772 C CA . ASP A 1 94 ? 0.041 5.226 -18.038 1.00 95.44 94 ASP A CA 1
ATOM 773 C C . ASP A 1 94 ? 1.402 4.523 -18.047 1.00 95.44 94 ASP A C 1
ATOM 775 O O . ASP A 1 94 ? 1.988 4.172 -19.074 1.00 95.44 94 ASP A O 1
ATOM 779 N N . VAL A 1 95 ? 1.918 4.373 -16.833 1.00 98.19 95 VAL A N 1
ATOM 780 C CA . VAL A 1 95 ? 3.099 3.609 -16.468 1.00 98.19 95 VAL A CA 1
ATOM 781 C C . VAL A 1 95 ? 2.636 2.537 -15.496 1.00 98.19 95 VAL A C 1
ATOM 783 O O . VAL A 1 95 ? 2.111 2.844 -14.424 1.00 98.19 95 VAL A O 1
ATOM 786 N N . HIS A 1 96 ? 2.863 1.283 -15.865 1.00 98.44 96 HIS A N 1
ATOM 787 C CA . HIS A 1 96 ? 2.633 0.113 -15.035 1.00 98.44 96 HIS A CA 1
ATOM 788 C C . HIS A 1 96 ? 3.979 -0.523 -14.705 1.00 98.44 96 HIS A C 1
ATOM 790 O O . HIS A 1 96 ? 4.731 -0.934 -15.594 1.00 98.44 96 HIS A O 1
ATOM 796 N N . ILE A 1 97 ? 4.260 -0.638 -13.413 1.00 98.69 97 ILE A N 1
ATOM 797 C CA . ILE A 1 97 ? 5.422 -1.356 -12.900 1.00 98.69 97 ILE A CA 1
ATOM 798 C C . ILE A 1 97 ? 4.906 -2.520 -12.073 1.00 98.69 97 ILE A C 1
ATOM 800 O O . ILE A 1 97 ? 4.163 -2.329 -11.114 1.00 98.69 97 ILE A O 1
ATOM 804 N N . ILE A 1 98 ? 5.295 -3.732 -12.446 1.00 98.62 98 ILE A N 1
ATOM 805 C CA . ILE A 1 98 ? 5.019 -4.935 -11.665 1.00 98.62 98 ILE A CA 1
ATOM 806 C C . ILE A 1 98 ? 6.351 -5.449 -11.147 1.00 98.62 98 ILE A C 1
ATOM 808 O O . ILE A 1 98 ? 7.257 -5.695 -11.940 1.00 98.62 98 ILE A O 1
ATOM 812 N N . LEU A 1 99 ? 6.447 -5.637 -9.837 1.00 98.12 99 LEU A N 1
ATOM 813 C CA . LEU A 1 99 ? 7.564 -6.279 -9.153 1.00 98.12 99 LEU A CA 1
ATOM 814 C C . LEU A 1 99 ? 7.009 -7.499 -8.429 1.00 98.12 99 LEU A C 1
ATOM 816 O O . LEU A 1 99 ? 5.997 -7.394 -7.743 1.00 98.12 99 LEU A O 1
ATOM 820 N N . SER A 1 100 ? 7.615 -8.665 -8.624 1.00 97.62 100 SER A N 1
ATOM 821 C CA . SER A 1 100 ? 7.171 -9.897 -7.983 1.00 97.62 100 SER A CA 1
ATOM 822 C C . SER A 1 100 ? 8.347 -10.745 -7.540 1.00 97.62 100 SER A C 1
ATOM 824 O O . SER A 1 100 ? 9.313 -10.906 -8.279 1.00 97.62 100 SER A O 1
ATOM 826 N N . ASP A 1 101 ? 8.257 -11.311 -6.349 1.00 97.44 101 ASP A N 1
ATOM 827 C CA . ASP A 1 101 ? 9.229 -12.245 -5.803 1.00 97.44 101 ASP A CA 1
ATOM 828 C C . ASP A 1 101 ? 8.588 -13.615 -5.554 1.00 97.44 101 ASP A C 1
ATOM 830 O O . ASP A 1 101 ? 7.370 -13.764 -5.589 1.00 97.44 101 ASP A O 1
ATOM 834 N N . ASN A 1 102 ? 9.411 -14.640 -5.334 1.00 96.62 102 ASN A N 1
ATOM 835 C CA . ASN A 1 102 ? 8.951 -15.991 -4.989 1.00 96.62 102 ASN A CA 1
ATOM 836 C C . ASN A 1 102 ? 9.250 -16.381 -3.530 1.00 96.62 102 ASN A C 1
ATOM 838 O O . ASN A 1 102 ? 9.381 -17.572 -3.221 1.00 96.62 102 ASN A O 1
ATOM 842 N N . GLY A 1 103 ? 9.437 -15.383 -2.673 1.00 96.00 103 GLY A N 1
ATOM 843 C CA . GLY A 1 103 ? 9.762 -15.501 -1.262 1.00 96.00 103 GLY A CA 1
ATOM 844 C C . GLY A 1 103 ? 8.552 -15.826 -0.390 1.00 96.00 103 GLY A C 1
ATOM 845 O O . GLY A 1 103 ? 7.593 -16.467 -0.827 1.00 96.00 103 GLY A O 1
ATOM 846 N N . ARG A 1 104 ? 8.619 -15.412 0.878 1.00 94.25 104 ARG A N 1
ATOM 847 C CA . ARG A 1 104 ? 7.598 -15.745 1.887 1.00 94.25 104 ARG A CA 1
ATOM 848 C C . ARG A 1 104 ? 6.272 -14.994 1.744 1.00 94.25 104 ARG A C 1
ATOM 850 O O . ARG A 1 104 ? 5.270 -15.510 2.209 1.00 94.25 104 ARG A O 1
ATOM 857 N N . GLY A 1 105 ? 6.260 -13.825 1.103 1.00 95.38 105 GLY A N 1
ATOM 858 C CA . GLY A 1 105 ? 5.083 -12.953 1.044 1.00 95.38 105 GLY A CA 1
ATOM 859 C C . GLY A 1 105 ? 5.047 -11.905 2.162 1.00 95.38 105 GLY A C 1
ATOM 860 O O . GLY A 1 105 ? 5.402 -12.173 3.312 1.00 95.38 105 GLY A O 1
ATOM 861 N N . ILE A 1 106 ? 4.642 -10.684 1.810 1.00 95.00 106 ILE A N 1
ATOM 862 C CA . ILE A 1 106 ? 4.675 -9.525 2.713 1.00 95.00 106 ILE A CA 1
ATOM 863 C C . ILE A 1 106 ? 3.682 -9.627 3.881 1.00 95.00 106 ILE A C 1
ATOM 865 O O . ILE A 1 106 ? 4.038 -9.277 5.003 1.00 95.00 106 ILE A O 1
ATOM 869 N N . PHE A 1 107 ? 2.465 -10.138 3.661 1.00 95.38 107 PHE A N 1
ATOM 870 C CA . PHE A 1 107 ? 1.474 -10.256 4.739 1.00 95.38 107 PHE A CA 1
ATOM 871 C C . PHE A 1 107 ? 1.882 -11.312 5.763 1.00 95.38 107 PHE A C 1
ATOM 873 O O . PHE A 1 107 ? 1.836 -11.035 6.958 1.00 95.38 107 PHE A O 1
ATOM 880 N N . ASP A 1 108 ? 2.359 -12.477 5.311 1.00 94.56 108 ASP A N 1
ATOM 881 C CA . ASP A 1 108 ? 2.909 -13.504 6.203 1.00 94.56 108 ASP A CA 1
ATOM 882 C C . ASP A 1 108 ? 4.108 -12.983 6.996 1.00 94.56 108 ASP A C 1
ATOM 884 O O . ASP A 1 108 ? 4.230 -13.252 8.191 1.00 94.56 108 ASP A O 1
ATOM 888 N N . HIS A 1 109 ? 4.985 -12.204 6.355 1.00 93.44 109 HIS A N 1
ATOM 889 C CA . HIS A 1 109 ? 6.099 -11.580 7.051 1.00 93.44 109 HIS A CA 1
ATOM 890 C C . HIS A 1 109 ? 5.628 -10.660 8.179 1.00 93.44 109 HIS A C 1
ATOM 892 O O . HIS A 1 109 ? 6.095 -10.817 9.306 1.00 93.44 109 HIS A O 1
ATOM 898 N N . ILE A 1 110 ? 4.741 -9.709 7.884 1.00 92.44 110 ILE A N 1
ATOM 899 C CA . ILE A 1 110 ? 4.257 -8.735 8.870 1.00 92.44 110 ILE A CA 1
ATOM 900 C C . ILE A 1 110 ? 3.499 -9.450 9.986 1.00 92.44 110 ILE A C 1
ATOM 902 O O . ILE A 1 110 ? 3.728 -9.160 11.158 1.00 92.44 110 ILE A O 1
ATOM 906 N N . LYS A 1 111 ? 2.662 -10.432 9.630 1.00 93.44 111 LYS A N 1
ATOM 907 C CA . LYS A 1 111 ? 1.950 -11.282 10.586 1.00 93.44 111 LYS A CA 1
ATOM 908 C C . LYS A 1 111 ? 2.912 -11.925 11.583 1.00 93.44 111 LYS A C 1
ATOM 910 O O . LYS A 1 111 ? 2.707 -11.800 12.782 1.00 93.44 111 LYS A O 1
ATOM 915 N N . GLN A 1 112 ? 3.966 -12.577 11.095 1.00 92.38 112 GLN A N 1
ATOM 916 C CA . GLN A 1 112 ? 4.957 -13.236 11.950 1.00 92.38 112 GLN A CA 1
ATOM 917 C C . GLN A 1 112 ? 5.778 -12.238 12.772 1.00 92.38 112 GLN A C 1
ATOM 919 O O . GLN A 1 112 ? 6.071 -12.496 13.933 1.00 92.38 112 GLN A O 1
ATOM 924 N N . SER A 1 113 ? 6.167 -11.110 12.179 1.00 90.06 113 SER A N 1
ATOM 925 C CA . SER A 1 113 ? 7.017 -10.115 12.838 1.00 90.06 113 SER A CA 1
ATOM 926 C C . SER A 1 113 ? 6.304 -9.332 13.937 1.00 90.06 113 SER A C 1
ATOM 928 O O . SER A 1 113 ? 6.963 -8.888 14.870 1.00 90.06 113 SER A O 1
ATOM 930 N N . LEU A 1 114 ? 4.985 -9.167 13.835 1.00 88.06 114 LEU A N 1
ATOM 931 C CA . LEU A 1 114 ? 4.169 -8.454 14.818 1.00 88.06 114 LEU A CA 1
ATOM 932 C C . LEU A 1 114 ? 3.298 -9.392 15.672 1.00 88.06 114 LEU A C 1
ATOM 934 O O . LEU A 1 114 ? 2.431 -8.901 16.387 1.00 88.06 114 LEU A O 1
ATOM 938 N N . ASP A 1 115 ? 3.516 -10.711 15.585 1.00 89.88 115 ASP A N 1
ATOM 9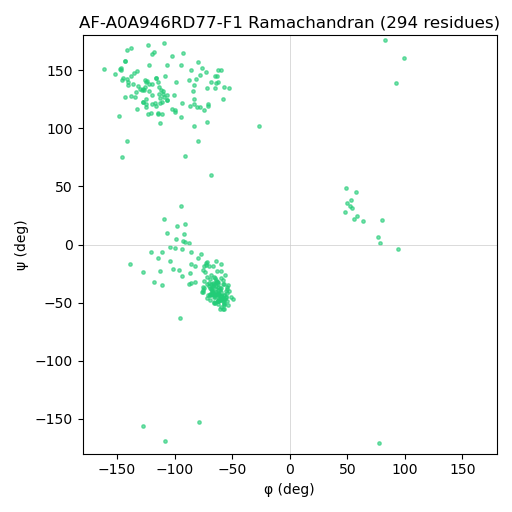39 C CA . ASP A 1 115 ? 2.744 -11.752 16.287 1.00 89.88 115 ASP A CA 1
ATOM 940 C C . ASP A 1 115 ? 1.220 -11.569 16.141 1.00 89.88 115 ASP A C 1
ATOM 942 O O . ASP A 1 115 ? 0.459 -11.532 17.106 1.00 89.88 115 ASP A O 1
ATOM 946 N N . LEU A 1 116 ? 0.771 -11.361 14.899 1.00 90.06 116 LEU A N 1
ATOM 947 C CA . LEU A 1 116 ? -0.635 -11.100 14.591 1.00 90.06 116 LEU A CA 1
ATOM 948 C C . LEU A 1 116 ? -1.396 -12.411 14.380 1.00 90.06 116 LEU A C 1
ATOM 950 O O . LEU A 1 116 ? -0.926 -13.319 13.693 1.00 90.06 116 LEU A O 1
ATOM 954 N N . ASP A 1 117 ? -2.635 -12.460 14.862 1.00 85.06 117 ASP A N 1
ATOM 955 C CA . ASP A 1 117 ? -3.495 -13.641 14.726 1.00 85.06 117 ASP A CA 1
ATOM 956 C C . ASP A 1 117 ? -3.898 -13.925 13.263 1.00 85.06 117 ASP A C 1
ATOM 958 O O . ASP A 1 117 ? -4.006 -15.081 12.835 1.00 85.06 117 ASP A O 1
ATOM 962 N N . ASP A 1 118 ? -4.066 -12.872 12.455 1.00 86.75 118 ASP A N 1
ATOM 963 C CA . ASP A 1 118 ? -4.716 -12.932 11.141 1.00 86.75 118 ASP A CA 1
ATOM 964 C C . ASP A 1 118 ? -3.972 -12.103 10.067 1.00 86.75 118 ASP A C 1
ATOM 966 O O . ASP A 1 118 ? -3.414 -11.038 10.340 1.00 86.75 118 ASP A O 1
ATOM 970 N N . LEU A 1 119 ? -3.977 -12.587 8.819 1.00 89.12 119 LEU A N 1
ATOM 971 C CA . LEU A 1 119 ? -3.421 -11.898 7.645 1.00 89.12 119 LEU A CA 1
ATOM 972 C C . LEU A 1 119 ? -4.146 -10.583 7.322 1.00 89.12 119 LEU A C 1
ATOM 974 O O . LEU A 1 119 ? -3.518 -9.631 6.860 1.00 89.12 119 LEU A O 1
ATOM 978 N N . HIS A 1 120 ? -5.446 -10.493 7.597 1.00 88.62 120 HIS A N 1
ATOM 979 C CA . HIS A 1 120 ? -6.221 -9.265 7.437 1.00 88.62 120 HIS A CA 1
ATOM 980 C C . HIS A 1 120 ? -5.705 -8.150 8.355 1.00 88.62 120 HIS A C 1
ATOM 982 O O . HIS A 1 120 ? -5.665 -6.986 7.954 1.00 88.62 120 HIS A O 1
ATOM 988 N N . VAL A 1 121 ? -5.220 -8.500 9.552 1.00 91.50 121 VAL A N 1
ATOM 989 C CA . VAL A 1 121 ? -4.577 -7.541 10.461 1.00 91.50 121 VAL A CA 1
ATOM 990 C C . VAL A 1 121 ? -3.269 -7.036 9.858 1.00 91.50 121 VAL A C 1
ATOM 992 O O . VAL A 1 121 ? -3.036 -5.833 9.867 1.00 91.50 121 VAL A O 1
ATOM 995 N N . ALA A 1 122 ? -2.464 -7.903 9.236 1.00 93.25 122 ALA A N 1
ATOM 996 C CA . ALA A 1 122 ? -1.251 -7.475 8.533 1.00 93.25 122 ALA A CA 1
ATOM 997 C C . ALA A 1 122 ? -1.550 -6.474 7.398 1.00 93.25 122 ALA A C 1
ATOM 999 O O . ALA A 1 122 ? -0.808 -5.511 7.206 1.00 93.25 122 ALA A O 1
ATOM 1000 N N . ALA A 1 123 ? -2.660 -6.644 6.672 1.00 94.25 123 ALA A N 1
ATOM 1001 C CA . ALA A 1 123 ? -3.096 -5.669 5.671 1.00 94.25 123 ALA A CA 1
ATOM 1002 C C . ALA A 1 123 ? -3.538 -4.330 6.287 1.00 94.25 123 ALA A C 1
ATOM 1004 O O . ALA A 1 123 ? -3.229 -3.272 5.734 1.00 94.25 123 ALA A O 1
ATOM 1005 N N . ILE A 1 124 ? -4.207 -4.360 7.445 1.00 93.69 124 ILE A N 1
ATOM 1006 C CA . ILE A 1 124 ? -4.547 -3.152 8.212 1.00 93.69 124 ILE A CA 1
ATOM 1007 C C . ILE A 1 124 ? -3.275 -2.422 8.659 1.00 93.69 124 ILE A C 1
ATOM 1009 O O . ILE A 1 124 ? -3.221 -1.199 8.544 1.00 93.69 124 ILE A O 1
ATOM 1013 N N . GLU A 1 125 ? -2.243 -3.140 9.115 1.00 92.50 125 GLU A N 1
ATOM 1014 C CA . GLU A 1 125 ? -0.946 -2.542 9.457 1.00 92.50 125 GLU A CA 1
ATOM 1015 C C . GLU A 1 125 ? -0.354 -1.786 8.258 1.00 92.50 125 GLU A C 1
ATOM 1017 O O . GLU A 1 125 ? -0.041 -0.600 8.377 1.00 92.50 125 GLU A O 1
ATOM 1022 N N . ILE A 1 126 ? -0.282 -2.404 7.070 1.00 93.38 126 ILE A N 1
ATOM 1023 C CA . ILE A 1 126 ? 0.215 -1.717 5.860 1.00 93.38 126 ILE A CA 1
ATOM 1024 C C . ILE A 1 126 ? -0.608 -0.456 5.556 1.00 93.38 126 ILE A C 1
ATOM 1026 O O . ILE A 1 126 ? -0.038 0.586 5.223 1.00 93.38 126 ILE A O 1
ATOM 1030 N N . ALA A 1 127 ? -1.936 -0.534 5.670 1.00 93.00 127 ALA A N 1
ATOM 1031 C CA . ALA A 1 127 ? -2.829 0.572 5.332 1.00 93.00 127 ALA A CA 1
ATOM 1032 C C . ALA A 1 127 ? -2.742 1.757 6.307 1.00 93.00 127 ALA A C 1
ATOM 1034 O O . ALA A 1 127 ? -2.876 2.913 5.897 1.00 93.00 127 ALA A O 1
ATOM 1035 N N . LYS A 1 128 ? -2.492 1.465 7.586 1.00 89.00 128 LYS A N 1
ATOM 1036 C CA . LYS A 1 128 ? -2.187 2.447 8.632 1.00 89.00 128 LYS A CA 1
ATOM 1037 C C . LYS A 1 128 ? -0.872 3.184 8.356 1.00 89.00 128 LYS A C 1
ATOM 1039 O O . LYS A 1 128 ? -0.780 4.391 8.594 1.00 89.00 128 LYS A O 1
ATOM 1044 N N . GLY A 1 129 ? 0.106 2.480 7.786 1.00 82.69 129 GLY A N 1
ATOM 1045 C CA . GLY A 1 129 ? 1.454 2.984 7.533 1.00 82.69 129 GLY A CA 1
ATOM 1046 C C . GLY A 1 129 ? 2.359 2.893 8.768 1.00 82.69 129 GLY A C 1
ATOM 1047 O O . GLY A 1 129 ? 1.903 2.504 9.838 1.00 82.69 129 GLY A O 1
ATOM 1048 N N . HIS A 1 130 ? 3.641 3.255 8.609 1.00 72.62 130 HIS A N 1
ATOM 1049 C CA . HIS A 1 130 ? 4.682 3.128 9.646 1.00 72.62 130 HIS A CA 1
ATOM 1050 C C . HIS A 1 130 ? 4.859 1.691 10.160 1.00 72.62 130 HIS A C 1
ATOM 1052 O O . HIS A 1 130 ? 4.929 1.442 11.362 1.00 72.62 130 HIS A O 1
ATOM 1058 N N . VAL A 1 131 ? 4.909 0.727 9.241 1.00 69.75 131 VAL A N 1
ATOM 1059 C CA . VAL A 1 131 ? 5.152 -0.675 9.594 1.00 69.75 131 VAL A CA 1
ATOM 1060 C C . VAL A 1 131 ? 6.610 -0.986 9.345 1.00 69.75 131 VAL A C 1
ATOM 1062 O O . VAL A 1 131 ? 7.049 -1.011 8.196 1.00 69.75 131 VAL A O 1
ATOM 1065 N N . THR A 1 132 ? 7.337 -1.267 10.418 1.00 68.50 132 THR A N 1
ATOM 1066 C CA . THR A 1 132 ? 8.676 -1.839 10.343 1.00 68.50 132 THR A CA 1
ATOM 1067 C C . THR A 1 132 ? 8.723 -3.148 11.116 1.00 68.50 132 THR A C 1
ATOM 1069 O O . THR A 1 132 ? 8.237 -3.252 12.240 1.00 68.50 132 THR A O 1
ATOM 1072 N N . SER A 1 133 ? 9.283 -4.171 10.480 1.00 62.00 133 SER A N 1
ATOM 1073 C CA . SER A 1 133 ? 9.642 -5.443 11.108 1.00 62.00 133 SER A CA 1
ATOM 1074 C C . SER A 1 133 ? 11.093 -5.470 11.591 1.00 62.00 133 SER A C 1
ATOM 1076 O O . SER A 1 133 ? 11.524 -6.475 12.151 1.00 62.00 133 SER A O 1
ATOM 1078 N N . ASP A 1 134 ? 11.844 -4.401 11.325 1.00 65.50 134 ASP A N 1
ATOM 1079 C CA . ASP A 1 134 ? 13.252 -4.243 11.673 1.00 65.50 134 ASP A CA 1
ATOM 1080 C C . ASP A 1 134 ? 13.527 -2.767 12.021 1.00 65.50 134 ASP A C 1
ATOM 1082 O O . ASP A 1 134 ? 14.068 -2.023 11.202 1.00 65.50 134 ASP A O 1
ATOM 1086 N N . PRO A 1 135 ? 13.097 -2.307 13.213 1.00 71.50 135 PRO A N 1
ATOM 1087 C CA . PRO A 1 135 ? 13.206 -0.902 13.611 1.00 71.50 135 PRO A CA 1
ATOM 1088 C C . PRO A 1 135 ? 14.643 -0.364 13.648 1.00 71.50 135 PRO A C 1
ATOM 1090 O O . PRO A 1 135 ? 14.835 0.845 13.554 1.00 71.50 135 PRO A O 1
ATOM 1093 N N . GLU A 1 136 ? 15.640 -1.245 13.790 1.00 63.25 136 GLU A N 1
ATOM 1094 C CA . GLU A 1 136 ? 17.057 -0.869 13.859 1.00 63.25 136 GLU A CA 1
ATOM 1095 C C . GLU A 1 136 ? 17.613 -0.467 12.484 1.00 63.25 136 GLU A C 1
ATOM 1097 O O . GLU A 1 136 ? 18.482 0.400 12.405 1.00 63.25 136 GLU A O 1
ATOM 1102 N N . ASN A 1 137 ? 17.095 -1.061 11.400 1.00 67.56 137 ASN A N 1
ATOM 1103 C CA . ASN A 1 137 ? 17.574 -0.805 10.037 1.00 67.56 137 ASN A CA 1
ATOM 1104 C C . ASN A 1 137 ? 16.552 -0.073 9.150 1.00 67.56 137 ASN A C 1
ATOM 1106 O O . ASN A 1 137 ? 16.945 0.576 8.180 1.00 67.56 137 ASN A O 1
ATOM 1110 N N . HIS A 1 138 ? 15.256 -0.141 9.474 1.00 71.25 138 HIS A N 1
ATOM 1111 C CA . HIS A 1 138 ? 14.173 0.398 8.653 1.00 71.25 138 HIS A CA 1
ATOM 1112 C C . HIS A 1 138 ? 13.152 1.178 9.486 1.00 71.25 138 HIS A C 1
ATOM 1114 O O . HIS A 1 138 ? 12.548 0.656 10.423 1.00 71.25 138 HIS A O 1
ATOM 1120 N N . ALA A 1 139 ? 12.871 2.416 9.076 1.00 66.31 139 ALA A N 1
ATOM 1121 C CA . ALA A 1 139 ? 11.847 3.251 9.709 1.00 66.31 139 ALA A CA 1
ATOM 1122 C C . ALA A 1 139 ? 10.408 2.789 9.392 1.00 66.31 139 ALA A C 1
ATOM 1124 O O . ALA A 1 139 ? 9.471 3.155 10.099 1.00 66.31 139 ALA A O 1
ATOM 1125 N N . GLY A 1 140 ? 10.215 1.976 8.343 1.00 77.56 140 GLY A N 1
ATOM 1126 C CA . GLY A 1 140 ? 8.890 1.492 7.928 1.00 77.56 140 GLY A CA 1
ATOM 1127 C C . GLY A 1 140 ? 8.091 2.504 7.102 1.00 77.56 140 GLY A C 1
ATOM 1128 O O . GLY A 1 140 ? 6.859 2.431 7.013 1.00 77.56 140 GLY A O 1
ATOM 1129 N N . ASP A 1 141 ? 8.792 3.464 6.502 1.00 83.56 141 ASP A N 1
ATOM 1130 C CA . ASP A 1 141 ? 8.217 4.598 5.783 1.00 83.56 141 ASP A CA 1
ATOM 1131 C C . ASP A 1 141 ? 8.237 4.416 4.264 1.00 83.56 141 ASP A C 1
ATOM 1133 O O . ASP A 1 141 ? 7.451 5.045 3.546 1.00 83.56 141 ASP A O 1
ATOM 1137 N N . GLU A 1 142 ? 9.095 3.537 3.748 1.00 88.12 142 GLU A N 1
ATOM 1138 C CA . GLU A 1 142 ? 9.337 3.389 2.317 1.00 88.12 142 GLU A CA 1
ATOM 1139 C C . GLU A 1 142 ? 8.096 2.871 1.588 1.00 88.12 142 GLU A C 1
ATOM 1141 O O . GLU A 1 142 ? 7.641 3.488 0.623 1.00 88.12 142 GLU A O 1
ATOM 1146 N N . LEU A 1 143 ? 7.485 1.782 2.071 1.00 91.31 143 LEU A N 1
ATOM 1147 C CA . LEU A 1 143 ? 6.297 1.209 1.430 1.00 91.31 143 LEU A CA 1
ATOM 1148 C C . LEU A 1 143 ? 5.113 2.179 1.472 1.00 91.31 143 LEU A C 1
ATOM 1150 O O . LEU A 1 143 ? 4.433 2.371 0.462 1.00 91.31 143 LEU A O 1
ATOM 1154 N N . ARG A 1 144 ? 4.901 2.842 2.614 1.00 90.19 144 ARG A N 1
ATOM 1155 C CA . ARG A 1 144 ? 3.879 3.888 2.754 1.00 90.19 144 ARG A CA 1
ATOM 1156 C C . ARG A 1 144 ? 4.102 4.998 1.729 1.00 90.19 144 ARG A C 1
ATOM 1158 O O . ARG A 1 144 ? 3.162 5.459 1.082 1.00 90.19 144 ARG A O 1
ATOM 1165 N N . THR A 1 145 ? 5.350 5.412 1.559 1.00 93.06 145 THR A N 1
ATOM 1166 C CA . THR A 1 145 ? 5.721 6.441 0.593 1.00 93.06 145 THR A CA 1
ATOM 1167 C C . THR A 1 145 ? 5.410 5.995 -0.831 1.00 93.06 145 THR A C 1
ATOM 1169 O O . THR A 1 145 ? 4.724 6.724 -1.549 1.00 93.06 145 THR A O 1
ATOM 1172 N N . VAL A 1 146 ? 5.813 4.779 -1.216 1.00 96.19 146 VAL A N 1
ATOM 1173 C CA . VAL A 1 146 ? 5.498 4.184 -2.526 1.00 96.19 146 VAL A CA 1
ATOM 1174 C C . VAL A 1 146 ? 3.994 4.179 -2.785 1.00 96.19 146 VAL A C 1
ATOM 1176 O O . VAL A 1 146 ? 3.553 4.679 -3.820 1.00 96.19 146 VAL A O 1
ATOM 1179 N N . VAL A 1 147 ? 3.189 3.713 -1.827 1.00 95.56 147 VAL A N 1
ATOM 1180 C CA . VAL A 1 147 ? 1.719 3.690 -1.929 1.00 95.56 147 VAL A CA 1
ATOM 1181 C C . VAL A 1 147 ? 1.146 5.068 -2.290 1.00 95.56 147 VAL A C 1
ATOM 1183 O O . VAL A 1 147 ? 0.249 5.181 -3.126 1.00 95.56 147 VAL A O 1
ATOM 1186 N N . HIS A 1 148 ? 1.698 6.141 -1.723 1.00 95.12 148 HIS A N 1
ATOM 1187 C CA . HIS A 1 148 ? 1.224 7.506 -1.950 1.00 95.12 148 HIS A CA 1
ATOM 1188 C C . HIS A 1 148 ? 1.803 8.211 -3.191 1.00 95.12 148 HIS A C 1
ATOM 1190 O O . HIS A 1 148 ? 1.341 9.319 -3.512 1.00 95.12 148 HIS A O 1
ATOM 1196 N N . LEU A 1 149 ? 2.774 7.610 -3.888 1.00 97.56 149 LEU A N 1
ATOM 1197 C CA . LEU A 1 149 ? 3.372 8.158 -5.113 1.00 97.56 149 LEU A CA 1
ATOM 1198 C C . LEU A 1 149 ? 2.597 7.777 -6.388 1.00 97.56 149 LEU A C 1
ATOM 1200 O O . LEU A 1 149 ? 2.639 8.518 -7.372 1.00 97.56 149 LEU A O 1
ATOM 1204 N N . PHE A 1 150 ? 1.843 6.681 -6.375 1.00 98.38 150 PHE A N 1
ATOM 1205 C CA . PHE A 1 150 ? 1.113 6.178 -7.546 1.00 98.38 150 PHE A CA 1
ATOM 1206 C C . PHE A 1 150 ? -0.378 6.505 -7.486 1.00 98.38 150 PHE A C 1
ATOM 1208 O O . PHE A 1 150 ? -0.906 6.864 -6.437 1.00 98.38 150 PHE A O 1
ATOM 1215 N N . ASP A 1 151 ? -1.056 6.428 -8.629 1.00 98.31 151 ASP A N 1
ATOM 1216 C CA . ASP A 1 151 ? -2.506 6.618 -8.717 1.00 98.31 151 ASP A CA 1
ATOM 1217 C C . ASP A 1 151 ? -3.246 5.388 -8.183 1.00 98.31 151 ASP A C 1
ATOM 1219 O O . ASP A 1 151 ? -4.257 5.523 -7.489 1.00 98.31 151 ASP A O 1
ATOM 1223 N N . LYS A 1 152 ? -2.694 4.199 -8.438 1.00 98.56 152 LYS A N 1
ATOM 1224 C CA . LYS A 1 152 ? -3.144 2.944 -7.846 1.00 98.56 152 LYS A CA 1
ATOM 1225 C C . LYS A 1 152 ? -1.953 2.059 -7.492 1.00 98.56 152 LYS A C 1
ATOM 1227 O O . LYS A 1 152 ? -0.986 1.973 -8.248 1.00 98.56 152 LYS A O 1
ATOM 1232 N N . VAL A 1 153 ? -2.040 1.409 -6.337 1.00 98.62 153 VAL A N 1
ATOM 1233 C CA . VAL A 1 153 ? -1.089 0.388 -5.888 1.00 98.62 153 VAL A CA 1
ATOM 1234 C C . VAL A 1 153 ? -1.863 -0.855 -5.499 1.00 98.62 153 VAL A C 1
ATOM 1236 O O . VAL A 1 153 ? -2.873 -0.754 -4.811 1.00 98.62 153 VAL A O 1
ATOM 1239 N N . THR A 1 154 ? -1.403 -2.017 -5.947 1.00 98.56 154 THR A N 1
ATOM 1240 C CA . THR A 1 154 ? -1.963 -3.320 -5.571 1.00 98.56 154 THR A CA 1
ATOM 1241 C C . THR A 1 154 ? -0.851 -4.215 -5.050 1.00 98.56 154 THR A C 1
ATOM 1243 O O . THR A 1 154 ? 0.213 -4.281 -5.661 1.00 98.56 154 THR A O 1
ATOM 1246 N N . ILE A 1 155 ? -1.095 -4.873 -3.922 1.00 98.25 155 ILE A N 1
ATOM 1247 C CA . ILE A 1 155 ? -0.181 -5.796 -3.256 1.00 98.25 155 ILE A CA 1
ATOM 1248 C C . ILE A 1 155 ? -0.900 -7.136 -3.126 1.00 98.25 155 ILE A C 1
ATOM 1250 O O . ILE A 1 155 ? -1.872 -7.255 -2.384 1.00 98.25 155 ILE A O 1
ATOM 1254 N N . ASP A 1 156 ? -0.409 -8.135 -3.844 1.00 98.06 156 ASP A N 1
ATOM 1255 C CA . ASP A 1 156 ? -0.876 -9.513 -3.786 1.00 98.06 156 ASP A CA 1
ATOM 1256 C C . ASP A 1 156 ? 0.160 -10.378 -3.055 1.00 98.06 156 ASP A C 1
ATOM 1258 O O . ASP A 1 156 ? 1.322 -10.426 -3.461 1.00 98.06 156 ASP A O 1
ATOM 1262 N N . ALA A 1 157 ? -0.246 -11.076 -1.997 1.00 97.31 157 ALA A N 1
ATOM 1263 C CA . ALA A 1 157 ? 0.577 -12.058 -1.285 1.00 97.31 157 ALA A CA 1
ATOM 1264 C C . ALA A 1 157 ? -0.310 -12.984 -0.449 1.00 97.31 157 ALA A C 1
ATOM 1266 O O . ALA A 1 157 ? -1.366 -12.562 0.013 1.00 97.31 157 ALA A O 1
ATOM 1267 N N . SER A 1 158 ? 0.117 -14.228 -0.224 1.00 95.38 158 SER A N 1
ATOM 1268 C CA . SER A 1 158 ? -0.522 -15.139 0.747 1.00 95.38 158 SER A CA 1
ATOM 1269 C C . SER A 1 158 ? -2.046 -15.301 0.568 1.00 95.38 158 SER A C 1
ATOM 1271 O O . SER A 1 158 ? -2.786 -15.431 1.539 1.00 95.38 158 SER A O 1
ATOM 1273 N N . GLY A 1 159 ? -2.542 -15.236 -0.674 1.00 94.75 159 GLY A N 1
ATOM 1274 C CA . GLY A 1 159 ? -3.972 -15.321 -0.988 1.00 94.75 159 GLY A CA 1
ATOM 1275 C C . GLY A 1 159 ? -4.785 -14.048 -0.715 1.00 94.75 159 GLY A C 1
ATOM 1276 O O . GLY A 1 159 ? -6.003 -14.062 -0.882 1.00 94.75 159 GLY A O 1
ATOM 1277 N N . LEU A 1 160 ? -4.135 -12.942 -0.350 1.00 95.56 160 LEU A N 1
ATOM 1278 C CA . LEU A 1 160 ? -4.741 -11.644 -0.058 1.00 95.56 160 LEU A CA 1
ATOM 1279 C C . LEU A 1 160 ? -4.298 -10.592 -1.085 1.00 95.56 160 LEU A C 1
ATOM 1281 O O . LEU A 1 160 ? -3.140 -10.558 -1.500 1.00 95.56 160 LEU A O 1
ATOM 1285 N N . CYS A 1 161 ? -5.230 -9.737 -1.497 1.00 96.56 161 CYS A N 1
ATOM 1286 C CA . CYS A 1 161 ? -5.008 -8.614 -2.401 1.00 96.56 161 CYS A CA 1
ATOM 1287 C C . CYS A 1 161 ? -5.399 -7.319 -1.686 1.00 96.56 161 CYS A C 1
ATOM 1289 O O . CYS A 1 161 ? -6.579 -7.113 -1.404 1.00 96.56 161 CYS A O 1
ATOM 1291 N N . LEU A 1 162 ? -4.429 -6.451 -1.402 1.00 97.44 162 LEU A N 1
ATOM 1292 C CA . LEU A 1 162 ? -4.651 -5.121 -0.835 1.00 97.44 162 LEU A CA 1
ATOM 1293 C C . LEU A 1 162 ? -4.420 -4.068 -1.918 1.00 97.44 162 LEU A C 1
ATOM 1295 O O . LEU A 1 162 ? -3.332 -3.993 -2.491 1.00 97.44 162 LEU A O 1
ATOM 1299 N N . SER A 1 163 ? -5.413 -3.220 -2.170 1.00 97.56 163 SER A N 1
ATOM 1300 C CA . SER A 1 163 ? -5.304 -2.138 -3.147 1.00 97.56 163 SER A CA 1
ATOM 1301 C C . SER A 1 163 ? -5.552 -0.778 -2.514 1.00 97.56 163 SER A C 1
ATOM 1303 O O . SER A 1 163 ? -6.502 -0.600 -1.751 1.00 97.56 163 SER A O 1
ATOM 1305 N N . TYR A 1 164 ? -4.733 0.196 -2.906 1.00 97.81 164 TYR A N 1
ATOM 1306 C CA . TYR A 1 164 ? -4.907 1.608 -2.594 1.00 97.81 164 TYR A CA 1
ATOM 1307 C C . TYR A 1 164 ? -5.190 2.406 -3.863 1.00 97.81 164 TYR A C 1
ATOM 1309 O O . TYR A 1 164 ? -4.433 2.325 -4.835 1.00 97.81 164 TYR A O 1
ATOM 1317 N N . PHE A 1 165 ? -6.248 3.215 -3.839 1.00 97.44 165 PHE A N 1
ATOM 1318 C CA . PHE A 1 165 ? -6.588 4.151 -4.905 1.00 97.44 165 PHE A CA 1
ATOM 1319 C C . PHE A 1 165 ? -6.419 5.593 -4.421 1.00 97.44 165 PHE A C 1
ATOM 1321 O O . PHE A 1 165 ? -7.237 6.133 -3.673 1.00 97.44 165 PHE A O 1
ATOM 1328 N N . ASN A 1 166 ? -5.340 6.236 -4.865 1.00 94.94 166 ASN A N 1
ATOM 1329 C CA . ASN A 1 166 ? -4.889 7.532 -4.359 1.00 94.94 166 ASN A CA 1
ATOM 1330 C C . ASN A 1 166 ? -5.879 8.686 -4.609 1.00 94.94 166 ASN A C 1
ATOM 1332 O O . ASN A 1 166 ? -6.078 9.471 -3.681 1.00 94.94 166 ASN A O 1
ATOM 1336 N N . PRO A 1 167 ? -6.554 8.802 -5.779 1.00 92.62 167 PRO A N 1
ATOM 1337 C CA . PRO A 1 167 ? -7.497 9.896 -6.029 1.00 92.62 167 PRO A CA 1
ATOM 1338 C C . PRO A 1 167 ? -8.592 10.031 -4.965 1.00 92.62 167 PRO A C 1
ATOM 1340 O O . PRO A 1 167 ? -8.904 11.150 -4.564 1.00 92.62 167 PRO A O 1
ATOM 1343 N N . ASN A 1 168 ? -9.099 8.904 -4.453 1.00 92.00 168 ASN A N 1
ATOM 1344 C CA . ASN A 1 168 ? -10.135 8.882 -3.415 1.00 92.00 168 ASN A CA 1
ATOM 1345 C C . ASN A 1 168 ? -9.577 8.539 -2.024 1.00 92.00 168 ASN A C 1
ATOM 1347 O O . ASN A 1 168 ? -10.323 8.539 -1.051 1.00 92.00 168 ASN A O 1
ATOM 1351 N N . LYS A 1 169 ? -8.267 8.271 -1.925 1.00 92.56 169 LYS A N 1
ATOM 1352 C CA . LYS A 1 169 ? -7.582 7.763 -0.726 1.00 92.56 169 LYS A CA 1
ATOM 1353 C C . LYS A 1 169 ? -8.232 6.495 -0.160 1.00 92.56 169 LYS A C 1
ATOM 1355 O O . LYS A 1 169 ? -8.306 6.339 1.055 1.00 92.56 169 LYS A O 1
ATOM 1360 N N . ASP A 1 170 ? -8.685 5.619 -1.046 1.00 94.56 170 ASP A N 1
ATOM 1361 C CA . ASP A 1 170 ? -9.501 4.461 -0.692 1.00 94.56 170 ASP A CA 1
ATOM 1362 C C . ASP A 1 170 ? -8.661 3.186 -0.595 1.00 94.56 170 ASP A C 1
ATOM 1364 O O . ASP A 1 170 ? -7.776 2.958 -1.425 1.00 94.56 170 ASP A O 1
ATOM 1368 N N . TRP A 1 171 ? -8.963 2.359 0.403 1.00 95.56 171 TRP A N 1
ATOM 1369 C CA . TRP A 1 171 ? -8.341 1.056 0.618 1.00 95.56 171 TRP A CA 1
ATOM 1370 C C . TRP A 1 171 ? -9.370 -0.049 0.414 1.00 95.56 171 TRP A C 1
ATOM 1372 O O . TRP A 1 171 ? -10.483 0.012 0.934 1.00 95.56 171 TRP A O 1
ATOM 1382 N N . THR A 1 172 ? -8.975 -1.095 -0.304 1.00 94.19 172 THR A N 1
ATOM 1383 C CA . THR A 1 172 ? -9.815 -2.274 -0.541 1.00 94.19 172 THR A CA 1
ATOM 1384 C C . THR A 1 172 ? -9.009 -3.545 -0.336 1.00 94.19 172 THR A C 1
ATOM 1386 O O . THR A 1 172 ? -7.807 -3.570 -0.599 1.00 94.19 172 THR A O 1
ATOM 1389 N N . SER A 1 173 ? -9.675 -4.597 0.136 1.00 93.44 173 SER A N 1
ATOM 1390 C CA . SER A 1 173 ? -9.080 -5.914 0.347 1.00 93.44 173 SER A CA 1
ATOM 1391 C C . SER A 1 173 ? -9.954 -6.987 -0.289 1.00 93.44 173 SER A C 1
ATOM 1393 O O . SER A 1 173 ? -11.176 -6.954 -0.146 1.00 93.44 173 SER A O 1
ATOM 1395 N N . ASN A 1 174 ? -9.327 -7.904 -1.022 1.00 92.25 174 ASN A N 1
ATOM 1396 C CA . ASN A 1 174 ? -9.982 -8.983 -1.755 1.00 92.25 174 ASN A CA 1
ATOM 1397 C C . ASN A 1 174 ? -9.166 -10.278 -1.663 1.00 92.25 174 ASN A C 1
ATOM 1399 O O . ASN A 1 174 ? -7.992 -10.273 -1.294 1.00 92.25 174 ASN A O 1
ATOM 1403 N N . VAL A 1 175 ? -9.775 -11.393 -2.063 1.00 92.56 175 VAL A N 1
ATOM 1404 C CA . VAL A 1 175 ? -9.061 -12.664 -2.230 1.00 92.56 175 VAL A CA 1
ATOM 1405 C C . VAL A 1 175 ? -8.164 -12.587 -3.466 1.00 92.56 175 VAL A C 1
ATOM 1407 O O . VAL A 1 175 ? -8.598 -12.149 -4.532 1.00 92.56 175 VAL A O 1
ATOM 1410 N N . SER A 1 176 ? -6.923 -13.044 -3.331 1.00 94.06 176 SER A N 1
ATOM 1411 C CA . SER A 1 176 ? -5.960 -13.167 -4.423 1.00 94.06 176 SER A CA 1
ATOM 1412 C C . SER A 1 176 ? -5.738 -14.629 -4.794 1.00 94.06 176 SER A C 1
ATOM 1414 O O . SER A 1 176 ? -5.668 -15.513 -3.941 1.00 94.06 176 SER A O 1
ATOM 1416 N N . SER A 1 177 ? -5.527 -14.896 -6.082 1.00 93.00 177 SER A N 1
ATOM 1417 C CA . SER A 1 177 ? -4.992 -16.186 -6.530 1.00 93.00 177 SER A CA 1
ATOM 1418 C C . SER A 1 177 ? -3.479 -16.307 -6.294 1.00 93.00 177 SER A C 1
ATOM 1420 O O . SER A 1 177 ? -2.909 -17.374 -6.513 1.00 93.00 177 SER A O 1
ATOM 1422 N N . HIS A 1 178 ? -2.802 -15.226 -5.890 1.00 92.25 178 HIS A N 1
ATOM 1423 C CA . HIS A 1 178 ? -1.364 -15.211 -5.644 1.00 92.25 178 HIS A CA 1
ATOM 1424 C C . HIS A 1 178 ? -1.046 -15.744 -4.241 1.00 92.25 178 HIS A C 1
ATOM 1426 O O . HIS A 1 178 ? -1.213 -15.053 -3.240 1.00 92.25 178 HIS A O 1
ATOM 1432 N N . GLN A 1 179 ? -0.597 -16.997 -4.174 1.00 90.62 179 GLN A N 1
ATOM 1433 C CA . GLN A 1 179 ? -0.405 -17.707 -2.903 1.00 90.62 179 GLN A CA 1
ATOM 1434 C C . GLN A 1 179 ? 1.014 -17.604 -2.333 1.00 90.62 179 GLN A C 1
ATOM 1436 O O . GLN A 1 179 ? 1.193 -17.729 -1.129 1.00 90.62 179 GLN A O 1
ATOM 1441 N N . LYS A 1 180 ? 2.037 -17.408 -3.174 1.00 93.19 180 LYS A N 1
ATOM 1442 C CA . LYS A 1 180 ? 3.444 -17.454 -2.755 1.00 93.19 180 LYS A CA 1
ATOM 1443 C C . LYS A 1 180 ? 4.218 -16.258 -3.282 1.00 93.19 180 LYS A C 1
ATOM 1445 O O . LYS A 1 180 ? 4.139 -15.974 -4.474 1.00 93.19 180 LYS A O 1
ATOM 1450 N N . GLY A 1 181 ? 5.046 -15.683 -2.412 1.00 96.44 181 GLY A N 1
ATOM 1451 C CA . GLY A 1 181 ? 5.791 -14.465 -2.690 1.00 96.44 181 GLY A CA 1
ATOM 1452 C C . GLY A 1 181 ? 4.914 -13.227 -2.571 1.00 96.44 181 GLY A C 1
ATOM 1453 O O . GLY A 1 181 ? 3.781 -13.293 -2.086 1.00 96.44 181 GLY A O 1
ATOM 1454 N N . THR A 1 182 ? 5.466 -12.094 -2.984 1.00 98.00 182 THR A N 1
ATOM 1455 C CA . THR A 1 182 ? 4.731 -10.836 -3.098 1.00 98.00 182 THR A CA 1
ATOM 1456 C C . THR A 1 182 ? 4.706 -10.409 -4.554 1.00 98.00 182 THR A C 1
ATOM 1458 O O . THR A 1 182 ? 5.690 -10.556 -5.279 1.00 98.00 182 THR A O 1
ATOM 1461 N N . ARG A 1 183 ? 3.594 -9.827 -4.993 1.00 98.31 183 ARG A N 1
ATOM 1462 C CA . ARG A 1 183 ? 3.496 -9.077 -6.240 1.00 98.31 183 ARG A CA 1
ATOM 1463 C C . ARG A 1 183 ? 2.962 -7.685 -5.935 1.00 98.31 183 ARG A C 1
ATOM 1465 O O . ARG A 1 183 ? 1.856 -7.539 -5.435 1.00 98.31 183 ARG A O 1
ATOM 1472 N N . ILE A 1 184 ? 3.738 -6.667 -6.285 1.00 98.44 184 ILE A N 1
ATOM 1473 C CA . ILE A 1 184 ? 3.350 -5.262 -6.194 1.00 98.44 184 ILE A CA 1
ATOM 1474 C C . ILE A 1 184 ? 3.144 -4.725 -7.606 1.00 98.44 184 ILE A C 1
ATOM 1476 O O . ILE A 1 184 ? 4.022 -4.841 -8.463 1.00 98.44 184 ILE A O 1
ATOM 1480 N N . HIS A 1 185 ? 1.980 -4.133 -7.852 1.00 98.69 185 HIS A N 1
ATOM 1481 C CA . HIS A 1 185 ? 1.644 -3.448 -9.093 1.00 98.69 185 HIS A CA 1
ATOM 1482 C C . HIS A 1 185 ? 1.411 -1.964 -8.811 1.00 98.69 185 HIS A C 1
ATOM 1484 O O . HIS A 1 185 ? 0.537 -1.600 -8.029 1.00 98.69 185 HIS A O 1
ATOM 1490 N N . LEU A 1 186 ? 2.225 -1.125 -9.444 1.00 98.75 186 LEU A N 1
ATOM 1491 C CA . LEU A 1 186 ? 2.221 0.326 -9.333 1.00 98.75 186 LEU A CA 1
ATOM 1492 C C . LEU A 1 186 ? 1.717 0.937 -10.645 1.00 98.75 186 LEU A C 1
ATOM 1494 O O . LEU A 1 186 ? 2.220 0.591 -11.716 1.00 98.75 186 LEU A O 1
ATOM 1498 N N . GLU A 1 187 ? 0.740 1.838 -10.558 1.00 98.69 187 GLU A N 1
ATOM 1499 C CA . GLU A 1 187 ? 0.086 2.476 -11.708 1.00 98.69 187 GLU A CA 1
ATOM 1500 C C . GLU A 1 187 ? 0.108 4.002 -11.553 1.00 98.69 187 GLU A C 1
ATOM 1502 O O . GLU A 1 187 ? -0.387 4.542 -10.561 1.00 98.69 187 GLU A O 1
ATOM 1507 N N . ILE A 1 188 ? 0.684 4.725 -12.515 1.00 98.44 188 ILE A N 1
ATOM 1508 C CA . ILE A 1 188 ? 0.691 6.197 -12.534 1.00 98.44 188 ILE A CA 1
ATOM 1509 C C . ILE A 1 188 ? 0.512 6.713 -13.955 1.00 98.44 188 ILE A C 1
ATOM 1511 O O . ILE A 1 188 ? 1.068 6.157 -14.898 1.00 98.44 188 ILE A O 1
ATOM 1515 N N . LYS A 1 189 ? -0.227 7.810 -14.123 1.00 98.00 189 LYS A N 1
ATOM 1516 C CA . LYS A 1 189 ? -0.330 8.480 -15.422 1.00 98.00 189 LYS A CA 1
ATOM 1517 C C . LYS A 1 189 ? 1.014 9.038 -15.893 1.00 98.00 189 LYS A C 1
ATOM 1519 O O . LYS A 1 189 ? 1.729 9.688 -15.129 1.00 98.00 189 LYS A O 1
ATOM 1524 N N . THR A 1 190 ? 1.306 8.891 -17.182 1.00 96.75 190 THR A N 1
ATOM 1525 C CA . THR A 1 190 ? 2.508 9.459 -17.831 1.00 96.75 190 THR A CA 1
ATOM 1526 C C . THR A 1 190 ? 2.576 10.981 -17.740 1.00 96.75 190 THR A C 1
ATOM 1528 O O . THR A 1 190 ? 3.665 11.547 -17.709 1.00 96.75 190 THR A O 1
ATOM 1531 N N . ASN A 1 191 ? 1.422 11.652 -17.672 1.00 96.31 191 ASN A N 1
ATOM 1532 C CA . ASN A 1 191 ? 1.302 13.104 -17.544 1.00 96.31 191 ASN A CA 1
ATOM 1533 C C . ASN A 1 191 ? 1.064 13.581 -16.100 1.00 96.31 191 ASN A C 1
ATOM 1535 O O . ASN A 1 191 ? 0.630 14.716 -15.891 1.00 96.31 191 ASN A O 1
ATOM 1539 N N . SER A 1 192 ? 1.309 12.727 -15.100 1.00 97.62 192 SER A N 1
ATOM 1540 C CA . SER A 1 192 ? 1.154 13.101 -13.695 1.00 97.62 192 SER A CA 1
ATOM 1541 C C . SER A 1 192 ? 2.016 14.319 -13.356 1.00 97.62 192 SER A C 1
ATOM 1543 O O . SER A 1 192 ? 3.192 14.385 -13.705 1.00 97.62 192 SER A O 1
ATOM 1545 N N . THR A 1 193 ? 1.444 15.278 -12.629 1.00 97.06 193 THR A N 1
ATOM 1546 C CA . THR A 1 193 ? 2.157 16.454 -12.098 1.00 97.06 193 THR A CA 1
ATOM 1547 C C . THR A 1 193 ? 2.687 16.224 -10.681 1.00 97.06 193 THR A C 1
ATOM 1549 O O . THR A 1 193 ? 3.242 17.135 -10.057 1.00 97.06 193 THR A O 1
ATOM 1552 N N . ARG A 1 194 ? 2.502 15.009 -10.142 1.00 97.12 194 ARG A N 1
ATOM 1553 C CA . ARG A 1 194 ? 2.954 14.638 -8.802 1.00 97.12 194 ARG A CA 1
ATOM 1554 C C . ARG A 1 194 ? 4.474 14.728 -8.727 1.00 97.12 194 ARG A C 1
ATOM 1556 O O . ARG A 1 194 ? 5.182 14.347 -9.658 1.00 97.12 194 ARG A O 1
ATOM 1563 N N . LYS A 1 195 ? 4.961 15.231 -7.597 1.00 95.88 195 LYS A N 1
ATOM 1564 C CA . LYS A 1 195 ? 6.385 15.327 -7.294 1.00 95.88 195 LYS A CA 1
ATOM 1565 C C . LYS A 1 195 ? 6.684 14.623 -5.984 1.00 95.88 195 LYS A C 1
ATOM 1567 O O . LYS A 1 195 ? 5.918 14.760 -5.029 1.00 95.88 195 LYS A O 1
ATOM 1572 N N . LEU A 1 196 ? 7.818 13.939 -5.955 1.00 94.69 196 LEU A N 1
ATOM 1573 C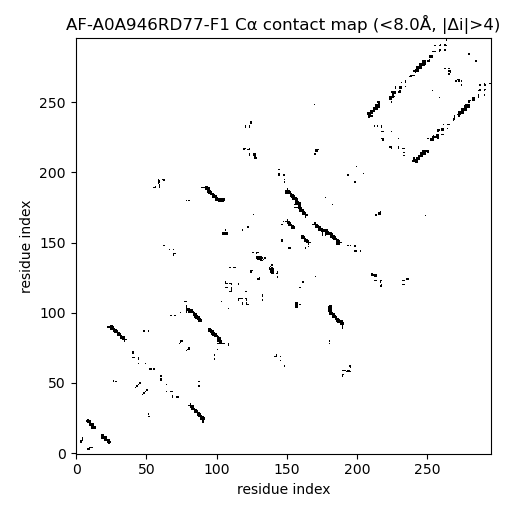 CA . LEU A 1 196 ? 8.320 13.207 -4.800 1.00 94.69 196 LEU A CA 1
ATOM 1574 C C . LEU A 1 196 ? 8.458 14.120 -3.568 1.00 94.69 196 LEU A C 1
ATOM 1576 O O . LEU A 1 196 ? 7.872 13.824 -2.532 1.00 94.69 196 LEU A O 1
ATOM 1580 N N . GLU A 1 197 ? 9.050 15.309 -3.738 1.00 93.88 197 GLU A N 1
ATOM 1581 C CA . GLU A 1 197 ? 9.171 16.344 -2.692 1.00 93.88 197 GLU A CA 1
ATOM 1582 C C . GLU A 1 197 ? 7.828 16.673 -2.015 1.00 93.88 197 GLU A C 1
ATOM 1584 O O . GLU A 1 197 ? 7.721 16.706 -0.792 1.00 93.88 197 GLU A O 1
ATOM 1589 N N . LYS A 1 198 ? 6.757 16.846 -2.802 1.00 93.94 198 LYS A N 1
ATOM 1590 C CA . LYS A 1 198 ? 5.434 17.215 -2.282 1.00 93.94 198 LYS A CA 1
ATOM 1591 C C . LYS A 1 198 ? 4.799 16.073 -1.501 1.00 93.94 198 LYS A C 1
ATOM 1593 O O . LYS A 1 198 ? 4.081 16.320 -0.536 1.00 93.94 198 LYS A O 1
ATOM 1598 N N . VAL A 1 199 ? 5.027 14.833 -1.934 1.00 92.81 199 VAL A N 1
ATOM 1599 C CA . VAL A 1 199 ? 4.546 13.656 -1.207 1.00 92.81 199 VAL A CA 1
ATOM 1600 C C . VAL A 1 199 ? 5.311 13.504 0.101 1.00 92.81 199 VAL A C 1
ATOM 1602 O O . VAL A 1 199 ? 4.669 13.295 1.122 1.00 92.81 199 VAL A O 1
ATOM 1605 N N . PHE A 1 200 ? 6.631 13.697 0.095 1.00 91.19 200 PHE A N 1
ATOM 1606 C CA . PHE A 1 200 ? 7.457 13.611 1.300 1.00 91.19 200 PHE A CA 1
ATOM 1607 C C . PHE A 1 200 ? 7.061 14.673 2.318 1.00 91.19 200 PHE A C 1
ATOM 1609 O O . PHE A 1 200 ? 6.766 14.328 3.453 1.00 91.19 200 PHE A O 1
ATOM 1616 N N . HIS A 1 201 ? 6.930 15.936 1.905 1.00 90.44 201 HIS A N 1
ATOM 1617 C CA . HIS A 1 201 ? 6.413 16.984 2.787 1.00 90.44 201 HIS A CA 1
ATOM 1618 C C . HIS A 1 201 ? 5.036 16.616 3.350 1.00 90.44 201 HIS A C 1
ATOM 1620 O O . HIS A 1 201 ? 4.807 16.698 4.547 1.00 90.44 201 HIS A O 1
ATOM 1626 N N . ARG A 1 202 ? 4.114 16.119 2.522 1.00 87.94 202 ARG A N 1
ATOM 1627 C CA . ARG A 1 202 ? 2.787 15.724 3.011 1.00 87.94 202 ARG A CA 1
ATOM 1628 C C . ARG A 1 202 ? 2.826 14.574 4.030 1.00 87.94 202 ARG A C 1
ATOM 1630 O O . ARG A 1 202 ? 1.933 14.515 4.872 1.00 87.94 202 ARG A O 1
ATOM 1637 N N . LEU A 1 203 ? 3.775 13.645 3.912 1.00 85.06 203 LEU A N 1
ATOM 1638 C CA . LEU A 1 203 ? 3.880 12.477 4.793 1.00 85.06 203 LEU A CA 1
ATOM 1639 C C . LEU A 1 203 ? 4.705 12.744 6.058 1.00 85.06 203 LEU A C 1
ATOM 1641 O O . LEU A 1 203 ? 4.371 12.184 7.098 1.00 85.06 203 LEU A O 1
ATOM 1645 N N . PHE A 1 204 ? 5.740 13.582 5.967 1.00 83.44 204 PHE A N 1
ATOM 1646 C CA . PHE A 1 204 ? 6.780 13.719 6.993 1.00 83.44 204 PHE A CA 1
ATOM 1647 C C . PHE A 1 204 ? 6.915 15.123 7.593 1.00 83.44 204 PHE A C 1
ATOM 1649 O O . PHE A 1 204 ? 7.699 15.300 8.524 1.00 83.44 204 PHE A O 1
ATOM 1656 N N . ASP A 1 205 ? 6.208 16.135 7.079 1.00 80.69 205 ASP A N 1
ATOM 1657 C CA . ASP A 1 205 ? 6.262 17.472 7.677 1.00 80.69 205 ASP A CA 1
ATOM 1658 C C . ASP A 1 205 ? 5.705 17.463 9.115 1.00 80.69 205 ASP A C 1
ATOM 1660 O O . ASP A 1 205 ? 4.819 16.674 9.468 1.00 80.69 205 ASP A O 1
ATOM 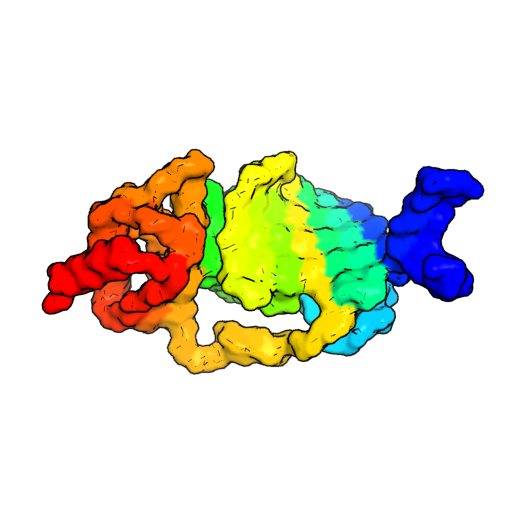1664 N N . LYS A 1 206 ? 6.308 18.291 9.975 1.00 53.75 206 LYS A N 1
ATOM 1665 C CA . LYS A 1 206 ? 6.277 18.126 11.435 1.00 53.75 206 LYS A CA 1
ATOM 1666 C C . LYS A 1 206 ? 4.863 18.283 12.019 1.00 53.75 206 LYS A C 1
ATOM 1668 O O . LYS A 1 206 ? 4.079 19.121 11.593 1.00 53.75 206 LYS A O 1
ATOM 1673 N N . GLU A 1 207 ? 4.615 17.486 13.063 1.00 54.62 207 GLU A N 1
ATOM 1674 C CA . GLU A 1 207 ? 3.465 17.472 13.995 1.00 54.62 207 GLU A CA 1
ATOM 1675 C C . GLU A 1 207 ? 2.280 16.547 13.713 1.00 54.62 207 GLU A C 1
ATOM 1677 O O . GLU A 1 207 ? 1.426 16.394 14.583 1.00 54.62 207 GLU A O 1
ATOM 1682 N N . ARG A 1 208 ? 2.227 15.801 12.610 1.00 58.28 208 ARG A N 1
ATOM 1683 C CA . ARG A 1 208 ? 1.134 14.828 12.450 1.00 58.28 208 ARG A CA 1
ATOM 1684 C C . ARG A 1 208 ? 1.504 13.453 12.992 1.00 58.28 208 ARG A C 1
ATOM 1686 O O . ARG A 1 208 ? 1.704 12.508 12.242 1.00 58.28 208 ARG A O 1
ATOM 1693 N N . ARG A 1 209 ? 1.475 13.330 14.327 1.00 76.44 209 ARG A N 1
ATOM 1694 C CA . ARG A 1 209 ? 1.253 12.056 15.047 1.00 76.44 209 ARG A CA 1
ATOM 1695 C C . ARG A 1 209 ? -0.197 11.603 14.820 1.00 76.44 209 ARG A C 1
ATOM 1697 O O . ARG A 1 209 ? -1.015 11.569 15.741 1.00 76.44 209 ARG A O 1
ATOM 1704 N N . PHE A 1 210 ? -0.529 11.394 13.555 1.00 83.94 210 PHE A N 1
ATOM 1705 C CA . PHE A 1 210 ? -1.870 11.182 13.045 1.00 83.94 210 PHE A CA 1
ATOM 1706 C C . PHE A 1 210 ? -1.885 9.925 12.198 1.00 83.94 210 PHE A C 1
ATOM 1708 O O . PHE A 1 210 ? -1.056 9.769 11.299 1.00 83.94 210 PHE A O 1
ATOM 1715 N N . ILE A 1 211 ? -2.883 9.083 12.432 1.00 87.81 211 ILE A N 1
ATOM 1716 C CA . ILE A 1 211 ? -3.141 7.922 11.596 1.00 87.81 211 ILE A CA 1
ATOM 1717 C C . ILE A 1 211 ? -4.580 7.937 11.108 1.00 87.81 211 ILE A C 1
ATOM 1719 O O . ILE A 1 211 ? -5.499 8.289 11.852 1.00 87.81 211 ILE A O 1
ATOM 1723 N N . ARG A 1 212 ? -4.768 7.524 9.857 1.00 91.12 212 ARG A N 1
ATOM 1724 C CA . ARG A 1 212 ? -6.086 7.226 9.310 1.00 91.12 212 ARG A CA 1
ATOM 1725 C C . ARG A 1 212 ? -6.227 5.720 9.190 1.00 91.12 212 ARG A C 1
ATOM 1727 O O . ARG A 1 212 ? -5.369 5.079 8.592 1.00 91.12 212 ARG A O 1
ATOM 1734 N N . ILE A 1 213 ? -7.312 5.180 9.729 1.00 93.94 213 ILE A N 1
ATOM 1735 C CA . ILE A 1 213 ? -7.569 3.743 9.736 1.00 93.94 213 ILE A CA 1
ATOM 1736 C C . ILE A 1 213 ? -8.797 3.444 8.872 1.00 93.94 213 ILE A C 1
ATOM 1738 O O . ILE A 1 213 ? -9.900 3.835 9.259 1.00 93.94 213 ILE A O 1
ATOM 1742 N N . PRO A 1 214 ? -8.640 2.755 7.727 1.00 94.81 214 PRO A N 1
ATOM 1743 C CA . PRO A 1 214 ? -9.771 2.307 6.920 1.00 94.81 214 PRO A CA 1
ATOM 1744 C C . PRO A 1 214 ? -10.508 1.162 7.624 1.00 94.81 214 PRO A C 1
ATOM 1746 O O . PRO A 1 214 ? -10.039 0.025 7.665 1.00 94.81 214 PRO A O 1
ATOM 1749 N N . VAL A 1 215 ? -11.684 1.462 8.180 1.00 95.50 215 VAL A N 1
ATOM 1750 C CA . VAL A 1 215 ? -12.487 0.507 8.963 1.00 95.50 215 VAL A CA 1
ATOM 1751 C C . VAL A 1 215 ? -12.957 -0.666 8.101 1.00 95.50 215 VAL A C 1
ATOM 1753 O O . VAL A 1 215 ? -13.065 -1.788 8.592 1.00 95.50 215 VAL A O 1
ATOM 1756 N N . SER A 1 216 ? -13.175 -0.437 6.804 1.00 93.06 216 SER A N 1
ATOM 1757 C CA . SER A 1 216 ? -13.587 -1.459 5.834 1.00 93.06 216 SER A CA 1
ATOM 1758 C C . SER A 1 216 ? -12.649 -2.664 5.751 1.00 93.06 216 SER A C 1
ATOM 1760 O O . SER A 1 216 ? -13.113 -3.755 5.422 1.00 93.06 216 SER A O 1
ATOM 1762 N N . LEU A 1 217 ? -11.364 -2.508 6.090 1.00 93.50 217 LEU A N 1
ATOM 1763 C CA . LEU A 1 217 ? -10.383 -3.594 6.023 1.00 93.50 217 LEU A CA 1
ATOM 1764 C C . LEU A 1 217 ? -10.561 -4.661 7.107 1.00 93.50 217 LEU A C 1
ATOM 1766 O O . LEU A 1 217 ? -10.015 -5.752 6.968 1.00 93.50 217 LEU A O 1
ATOM 1770 N N . VAL A 1 218 ? -11.335 -4.379 8.160 1.00 90.62 218 VAL A N 1
ATOM 1771 C CA . VAL A 1 218 ? -11.640 -5.370 9.204 1.00 90.62 218 VAL A CA 1
ATOM 1772 C C . VAL A 1 218 ? -12.744 -6.346 8.803 1.00 90.62 218 VAL A C 1
ATOM 1774 O O . VAL A 1 218 ? -13.004 -7.321 9.505 1.00 90.62 218 VAL A O 1
ATOM 1777 N N . ARG A 1 219 ? -13.444 -6.059 7.701 1.00 85.00 219 ARG A N 1
ATOM 1778 C CA . ARG A 1 219 ? -14.536 -6.891 7.215 1.00 85.00 219 ARG A CA 1
ATOM 1779 C C . ARG A 1 219 ? -13.977 -8.079 6.439 1.00 85.00 219 ARG A C 1
ATOM 1781 O O . ARG A 1 219 ? -13.407 -7.902 5.363 1.00 85.00 219 ARG A O 1
ATOM 1788 N N . THR A 1 220 ? -14.252 -9.281 6.927 1.00 72.81 220 THR A N 1
ATOM 1789 C CA . THR A 1 220 ? -14.123 -10.512 6.141 1.00 72.81 220 THR A CA 1
ATOM 1790 C C . THR A 1 220 ? -15.415 -10.731 5.346 1.00 72.81 220 THR A C 1
ATOM 1792 O O . THR A 1 220 ? -16.473 -10.243 5.733 1.00 72.81 220 THR A O 1
ATOM 1795 N N . ALA A 1 221 ? -15.326 -11.374 4.179 1.00 66.56 221 ALA A N 1
ATOM 1796 C CA . ALA A 1 221 ? -16.386 -11.529 3.171 1.00 66.56 221 ALA A CA 1
ATOM 1797 C C . ALA A 1 221 ? -17.845 -11.471 3.697 1.00 66.56 221 ALA A C 1
ATOM 1799 O O . ALA A 1 221 ? -18.378 -12.448 4.213 1.00 66.56 221 ALA A O 1
ATOM 1800 N N . GLY A 1 222 ? -18.513 -10.326 3.504 1.00 65.38 222 GLY A N 1
ATOM 1801 C CA . GLY A 1 222 ? -19.937 -10.140 3.824 1.00 65.38 222 GLY A CA 1
ATOM 1802 C C . GLY A 1 222 ? -20.275 -9.909 5.304 1.00 65.38 222 GLY A C 1
ATOM 1803 O O . GLY A 1 222 ? -21.449 -9.748 5.630 1.00 65.38 222 GLY A O 1
ATOM 1804 N N . GLU A 1 223 ? -19.287 -9.859 6.197 1.00 81.31 223 GLU A N 1
ATOM 1805 C CA . GLU A 1 223 ? -19.516 -9.654 7.628 1.00 81.31 223 GLU A CA 1
ATOM 1806 C C . GLU A 1 223 ? -19.922 -8.214 7.971 1.00 81.31 223 GLU A C 1
ATOM 1808 O O . GLU A 1 223 ? -19.485 -7.236 7.360 1.00 81.31 223 GLU A O 1
ATOM 1813 N N . GLN A 1 224 ? -20.744 -8.072 9.011 1.00 85.50 224 GLN A N 1
ATOM 1814 C CA . GLN A 1 224 ? -21.025 -6.773 9.615 1.00 85.50 224 GLN A CA 1
ATOM 1815 C C . GLN A 1 224 ? -19.910 -6.380 10.590 1.00 85.50 224 GLN A C 1
ATOM 1817 O O . GLN A 1 224 ? -19.408 -7.209 11.352 1.00 85.50 224 GLN A O 1
ATOM 1822 N N . VAL A 1 225 ? -19.569 -5.090 10.625 1.00 91.94 225 VAL A N 1
ATOM 1823 C CA . VAL A 1 225 ? -18.574 -4.536 11.555 1.00 91.94 225 VAL A CA 1
ATOM 1824 C C . VAL A 1 225 ? -19.224 -4.342 12.926 1.00 91.94 225 VAL A C 1
ATOM 1826 O O . VAL A 1 225 ? -19.832 -3.317 13.210 1.00 91.94 225 VAL A O 1
ATOM 1829 N N . SER A 1 226 ? -19.183 -5.353 13.785 1.00 92.88 226 SER A N 1
ATOM 1830 C CA . SER A 1 226 ? -19.994 -5.380 15.011 1.00 92.88 226 SER A CA 1
ATOM 1831 C C . SER A 1 226 ? -19.279 -5.904 16.252 1.00 92.88 226 SER A C 1
ATOM 1833 O O . SER A 1 226 ? -19.744 -5.639 17.366 1.00 92.88 226 SER A O 1
ATOM 1835 N N . SER A 1 227 ? -18.146 -6.592 16.096 1.00 93.19 227 SER A N 1
ATOM 1836 C CA . SER A 1 227 ? -17.480 -7.284 17.197 1.00 93.19 227 SER A CA 1
ATOM 1837 C C . SER A 1 227 ? -16.389 -6.438 17.862 1.00 93.19 227 SER A C 1
ATOM 1839 O O . SER A 1 227 ? -15.771 -5.566 17.255 1.00 93.19 227 SER A O 1
ATOM 1841 N N . ARG A 1 228 ? -16.104 -6.722 19.139 1.00 93.69 228 ARG A N 1
ATOM 1842 C CA . ARG A 1 228 ? -14.972 -6.104 19.851 1.00 93.69 228 ARG A CA 1
ATOM 1843 C C . ARG A 1 228 ? -13.625 -6.523 19.267 1.00 93.69 228 ARG A C 1
ATOM 1845 O O . ARG A 1 228 ? -12.706 -5.718 19.222 1.00 93.69 228 ARG A O 1
ATOM 1852 N N . GLN A 1 229 ? -13.529 -7.763 18.794 1.00 91.25 229 GLN A N 1
ATOM 1853 C CA . GLN A 1 229 ? -12.316 -8.290 18.177 1.00 91.25 229 GLN A CA 1
ATOM 1854 C C . GLN A 1 229 ? -11.952 -7.500 16.915 1.00 91.25 229 GLN A C 1
ATOM 1856 O O . GLN A 1 229 ? -10.807 -7.094 16.773 1.00 91.25 229 GLN A O 1
ATOM 1861 N N . GLN A 1 230 ? -12.937 -7.167 16.071 1.00 93.12 230 GLN A N 1
ATOM 1862 C CA . GLN A 1 230 ? -12.727 -6.285 14.920 1.00 93.12 230 GLN A CA 1
ATOM 1863 C C . GLN A 1 230 ? -12.162 -4.920 15.359 1.00 93.12 230 GLN A C 1
ATOM 1865 O O . GLN A 1 230 ? -11.168 -4.446 14.813 1.00 93.12 230 GLN A O 1
ATOM 1870 N N . ALA A 1 231 ? -12.733 -4.294 16.393 1.00 94.00 231 ALA A N 1
ATOM 1871 C CA . ALA A 1 231 ? -12.202 -3.028 16.904 1.00 94.00 231 ALA A CA 1
ATOM 1872 C C . ALA A 1 231 ? -10.753 -3.162 17.410 1.00 94.00 231 ALA A C 1
ATOM 1874 O O . ALA A 1 231 ? -9.933 -2.282 17.166 1.00 94.00 231 ALA A O 1
ATOM 1875 N N . GLN A 1 232 ? -10.411 -4.269 18.072 1.00 91.81 232 GLN A N 1
ATOM 1876 C CA . GLN A 1 232 ? -9.050 -4.525 18.552 1.00 91.81 232 GLN A CA 1
ATOM 1877 C C . GLN A 1 232 ? -8.056 -4.725 17.400 1.00 91.81 232 GLN A C 1
ATOM 1879 O O . GLN A 1 232 ? -6.980 -4.132 17.442 1.00 91.81 232 GLN A O 1
ATOM 1884 N N . CYS A 1 233 ? -8.436 -5.446 16.338 1.00 91.44 233 CYS A N 1
ATOM 1885 C CA . CYS A 1 233 ? -7.623 -5.603 15.127 1.00 91.44 233 CYS A CA 1
ATOM 1886 C C . CYS A 1 233 ? -7.221 -4.252 14.515 1.00 91.44 233 CYS A C 1
ATOM 1888 O O . CYS A 1 233 ? -6.070 -4.063 14.128 1.00 91.44 233 CYS A O 1
ATOM 1890 N N . LEU A 1 234 ? -8.147 -3.285 14.473 1.00 92.56 234 LEU A N 1
ATOM 1891 C CA . LEU A 1 234 ? -7.866 -1.935 13.971 1.00 92.56 234 LEU A CA 1
ATOM 1892 C C . LEU A 1 234 ? -6.847 -1.179 14.836 1.00 92.56 234 LEU A C 1
ATOM 1894 O O . LEU A 1 234 ? -6.113 -0.333 14.328 1.00 92.56 234 LEU A O 1
ATOM 1898 N N . LEU A 1 235 ? -6.789 -1.483 16.134 1.00 91.06 235 LEU A N 1
ATOM 1899 C CA . LEU A 1 235 ? -6.004 -0.748 17.125 1.00 91.06 235 LEU A CA 1
ATOM 1900 C C . LEU A 1 235 ? -4.653 -1.391 17.473 1.00 91.06 235 LEU A C 1
ATOM 1902 O O . LEU A 1 235 ? -3.940 -0.890 18.356 1.00 91.06 235 LEU A O 1
ATOM 1906 N N . ASN A 1 236 ? -4.281 -2.472 16.789 1.00 87.81 236 ASN A N 1
ATOM 1907 C CA . ASN A 1 236 ? -2.966 -3.095 16.925 1.00 87.81 236 ASN A CA 1
ATOM 1908 C C . ASN A 1 236 ? -1.839 -2.122 16.574 1.00 87.81 236 ASN A C 1
ATOM 1910 O O . ASN A 1 236 ? -2.044 -1.178 15.822 1.00 87.81 236 ASN A O 1
ATOM 1914 N N . ASN A 1 237 ? -0.673 -2.292 17.197 1.00 82.19 237 ASN A N 1
ATOM 1915 C CA . ASN A 1 237 ? 0.537 -1.505 16.920 1.00 82.19 237 ASN A CA 1
ATOM 1916 C C . ASN A 1 237 ? 0.363 0.037 16.861 1.00 82.19 237 ASN A C 1
ATOM 1918 O O . ASN A 1 237 ? 1.084 0.740 16.165 1.00 82.19 237 ASN A O 1
ATOM 1922 N N . ILE A 1 238 ? -0.626 0.583 17.578 1.00 82.25 238 ILE A N 1
ATOM 1923 C CA . ILE A 1 238 ? -0.805 2.031 17.747 1.00 82.25 238 ILE A CA 1
ATOM 1924 C C . ILE A 1 238 ? -0.113 2.480 19.035 1.00 82.25 238 ILE A C 1
ATOM 1926 O O . ILE A 1 238 ? -0.502 2.016 20.116 1.00 82.25 238 ILE A O 1
ATOM 1930 N N . SER A 1 239 ? 0.835 3.413 18.916 1.00 75.88 239 SER A N 1
ATOM 1931 C CA . SER A 1 239 ? 1.492 4.131 20.016 1.00 75.88 239 SER A CA 1
ATOM 1932 C C . SER A 1 239 ? 1.777 5.592 19.637 1.00 75.88 239 SER A C 1
ATOM 1934 O O . SER A 1 239 ? 1.794 5.953 18.463 1.00 75.88 239 SER A O 1
ATOM 1936 N N . ASP A 1 240 ? 1.946 6.454 20.642 1.00 76.19 240 ASP A N 1
ATOM 1937 C CA . ASP A 1 240 ? 2.445 7.834 20.501 1.00 76.19 240 ASP A CA 1
ATOM 1938 C C . ASP A 1 240 ? 1.690 8.771 19.537 1.00 76.19 240 ASP A C 1
ATOM 1940 O O . ASP A 1 240 ? 2.224 9.802 19.120 1.00 76.19 240 ASP A O 1
ATOM 1944 N N . LEU A 1 241 ? 0.418 8.483 19.238 1.00 84.31 241 LEU A N 1
ATOM 1945 C CA . LEU A 1 241 ? -0.433 9.315 18.383 1.00 84.31 241 LEU A CA 1
ATOM 1946 C C . LEU A 1 241 ? -1.075 10.484 19.139 1.00 84.31 241 LEU A C 1
ATOM 1948 O O . LEU A 1 241 ? -1.614 10.305 20.227 1.00 84.31 241 LEU A O 1
ATOM 1952 N N . GLN A 1 242 ? -1.103 11.670 18.531 1.00 87.56 242 GLN A N 1
ATOM 1953 C CA . GLN A 1 242 ? -1.910 12.812 18.982 1.00 87.56 242 GLN A CA 1
ATOM 1954 C C . GLN A 1 242 ? -3.352 12.713 18.487 1.00 87.56 242 GLN A C 1
ATOM 1956 O O . GLN A 1 242 ? -4.276 13.179 19.152 1.00 87.56 242 GLN A O 1
ATOM 1961 N N . SER A 1 243 ? -3.555 12.121 17.311 1.00 89.75 243 SER A N 1
ATOM 1962 C CA . SER A 1 243 ? -4.876 11.995 16.705 1.00 89.75 243 SER A CA 1
ATOM 1963 C C . SER A 1 243 ? -5.018 10.717 15.892 1.00 89.75 243 SER A C 1
ATOM 1965 O O . SER A 1 243 ? -4.057 10.181 15.345 1.00 89.75 243 SER A O 1
ATOM 1967 N N . ILE A 1 244 ? -6.248 10.234 15.818 1.00 92.56 244 ILE A N 1
ATOM 1968 C CA . ILE A 1 244 ? -6.648 9.070 15.039 1.00 92.56 244 ILE A CA 1
ATOM 1969 C C . ILE A 1 244 ? -7.944 9.404 14.316 1.00 92.56 244 ILE A C 1
ATOM 1971 O O . ILE A 1 244 ? -8.832 10.044 14.881 1.00 92.56 244 ILE A O 1
ATOM 1975 N N . GLU A 1 245 ? -8.038 9.003 13.057 1.00 94.00 245 GLU A N 1
ATOM 1976 C CA . GLU A 1 245 ? -9.235 9.175 12.245 1.00 94.00 245 GLU A CA 1
ATOM 1977 C C . GLU A 1 245 ? -9.685 7.832 11.687 1.00 94.00 245 GLU A C 1
ATOM 1979 O O . GLU A 1 245 ? -8.958 7.176 10.939 1.00 94.00 245 GLU A O 1
ATOM 1984 N N . PHE A 1 246 ? -10.892 7.420 12.057 1.00 96.88 246 PHE A N 1
ATOM 1985 C CA . PHE A 1 246 ? -11.516 6.217 11.524 1.00 96.88 246 PHE A CA 1
ATOM 1986 C C . PHE A 1 246 ? -12.259 6.554 10.233 1.00 96.88 246 PHE A C 1
ATOM 1988 O O . PHE A 1 246 ? -13.167 7.386 10.222 1.00 96.88 246 PHE A O 1
ATOM 1995 N N . ASP A 1 247 ? -11.855 5.924 9.137 1.00 96.69 247 ASP A N 1
ATOM 1996 C CA . ASP A 1 247 ? -12.477 6.096 7.832 1.00 96.69 247 ASP A CA 1
ATOM 1997 C C . ASP A 1 247 ? -13.530 5.000 7.623 1.00 96.69 247 ASP A C 1
ATOM 1999 O O . ASP A 1 247 ? -13.196 3.820 7.485 1.00 96.69 247 ASP A O 1
ATOM 2003 N N . PHE A 1 248 ? -14.804 5.398 7.643 1.00 96.25 248 PHE A N 1
ATOM 2004 C CA . PHE A 1 248 ? -15.960 4.511 7.502 1.00 96.25 248 PHE A CA 1
ATOM 2005 C C . PHE A 1 248 ? -16.426 4.348 6.050 1.00 96.25 248 PHE A C 1
ATOM 2007 O O . PHE A 1 248 ? -17.538 3.872 5.814 1.00 96.25 248 PHE A O 1
ATOM 2014 N N . ASN A 1 249 ? -15.587 4.691 5.065 1.00 93.75 249 ASN A N 1
ATOM 2015 C CA . ASN A 1 249 ? -15.911 4.445 3.665 1.00 93.75 249 ASN A CA 1
ATOM 2016 C C . ASN A 1 249 ? -16.302 2.968 3.449 1.00 93.75 249 ASN A C 1
ATOM 2018 O O . ASN A 1 249 ? -15.644 2.057 3.957 1.00 93.75 249 ASN A O 1
ATOM 2022 N N . HIS A 1 250 ? -17.384 2.728 2.704 1.00 92.12 250 HIS A N 1
ATOM 2023 C CA . HIS A 1 250 ? -17.979 1.398 2.467 1.00 92.12 250 HIS A CA 1
ATOM 2024 C C . HIS A 1 250 ? -18.546 0.671 3.708 1.00 92.12 250 HIS A C 1
ATOM 2026 O O . HIS A 1 250 ? -18.714 -0.559 3.672 1.00 92.12 250 HIS A O 1
ATOM 2032 N N . ILE A 1 251 ? -18.854 1.400 4.792 1.00 93.38 251 ILE A N 1
ATOM 2033 C CA . ILE A 1 251 ? -19.514 0.883 6.003 1.00 93.38 251 ILE A CA 1
ATOM 2034 C C . ILE A 1 251 ? -20.901 1.511 6.192 1.00 93.38 251 ILE A C 1
ATOM 2036 O O . ILE A 1 251 ? -21.036 2.684 6.535 1.00 93.38 251 ILE A O 1
ATOM 2040 N N . ASP A 1 252 ? -21.942 0.689 6.059 1.00 91.75 252 ASP A N 1
ATOM 2041 C CA . ASP A 1 252 ? -23.325 1.133 6.267 1.00 91.75 252 ASP A CA 1
ATOM 2042 C C . ASP A 1 252 ? -23.762 1.067 7.735 1.00 91.75 252 ASP A C 1
ATOM 2044 O O . ASP A 1 252 ? -24.552 1.891 8.199 1.00 91.75 252 ASP A O 1
ATOM 2048 N N . LEU A 1 253 ? -23.258 0.087 8.485 1.00 92.94 253 LEU A N 1
ATOM 2049 C CA . LEU A 1 253 ? -23.674 -0.170 9.857 1.00 92.94 253 LEU A CA 1
ATOM 2050 C C . LEU A 1 253 ? -22.499 -0.662 10.693 1.00 92.94 253 LEU A C 1
ATOM 2052 O O . LEU A 1 253 ? -21.709 -1.492 10.238 1.00 92.94 253 LEU A O 1
ATOM 2056 N N . ILE A 1 254 ? -22.453 -0.196 11.941 1.00 96.38 254 ILE A N 1
ATOM 2057 C CA . ILE A 1 254 ? -21.592 -0.762 12.975 1.00 96.38 254 ILE A CA 1
ATOM 2058 C C . ILE A 1 254 ? -22.393 -1.231 14.189 1.00 96.38 254 ILE A C 1
ATOM 2060 O O . ILE A 1 254 ? -23.478 -0.726 14.474 1.00 96.38 254 ILE A O 1
ATOM 2064 N N . GLY A 1 255 ? -21.847 -2.191 14.930 1.00 95.62 255 GLY A N 1
ATOM 2065 C CA . GLY A 1 255 ? -22.404 -2.630 16.208 1.00 95.62 255 GLY A CA 1
ATOM 2066 C C . GLY A 1 255 ? -22.078 -1.654 17.352 1.00 95.62 255 GLY A C 1
ATOM 2067 O O . GLY A 1 255 ? -20.964 -1.127 17.405 1.00 95.62 255 GLY A O 1
ATOM 2068 N N . PRO A 1 256 ? -22.974 -1.457 18.341 1.00 95.62 256 PRO A N 1
ATOM 2069 C CA . PRO A 1 256 ? -22.677 -0.632 19.517 1.00 95.62 256 PRO A CA 1
ATOM 2070 C C . PRO A 1 256 ? -21.451 -1.107 20.311 1.00 95.62 256 PRO A C 1
ATOM 2072 O O . PRO A 1 256 ? -20.723 -0.287 20.863 1.00 95.62 256 PRO A O 1
ATOM 2075 N N . ALA A 1 257 ? -21.215 -2.425 20.365 1.00 95.75 257 ALA A N 1
ATOM 2076 C CA . ALA A 1 257 ? -20.055 -3.006 21.040 1.00 95.75 257 ALA A CA 1
ATOM 2077 C C . ALA A 1 257 ? -18.738 -2.694 20.313 1.00 95.75 257 ALA A C 1
ATOM 2079 O O . ALA A 1 257 ? -17.738 -2.439 20.977 1.00 95.75 257 ALA A O 1
ATOM 2080 N N . PHE A 1 258 ? -18.752 -2.678 18.975 1.00 97.00 258 PHE A N 1
ATOM 2081 C CA . PHE A 1 258 ? -17.612 -2.262 18.160 1.00 97.00 258 PHE A CA 1
ATOM 2082 C C . PHE A 1 258 ? -17.261 -0.792 18.422 1.00 97.00 258 PHE A C 1
ATOM 2084 O O . PHE A 1 258 ? -16.119 -0.499 18.757 1.00 97.00 258 PHE A O 1
ATOM 2091 N N . ALA A 1 259 ? -18.243 0.117 18.348 1.00 97.19 259 ALA A N 1
ATOM 2092 C CA . ALA A 1 259 ? -18.015 1.550 18.571 1.00 97.19 259 ALA A CA 1
ATOM 2093 C C . ALA A 1 259 ? -17.457 1.841 19.979 1.00 97.19 259 ALA A C 1
ATOM 2095 O O . ALA A 1 259 ? -16.478 2.569 20.130 1.00 97.19 259 ALA A O 1
ATOM 2096 N N . ASP A 1 260 ? -18.059 1.238 21.009 1.00 96.56 260 ASP A N 1
ATOM 2097 C CA . ASP A 1 260 ? -17.626 1.370 22.406 1.00 96.56 260 ASP A CA 1
ATOM 2098 C C . ASP A 1 260 ? -16.195 0.853 22.623 1.00 96.56 260 ASP A C 1
ATOM 2100 O O . ASP A 1 260 ? -15.379 1.542 23.234 1.00 96.56 260 ASP A O 1
ATOM 2104 N N . GLU A 1 261 ? -15.867 -0.325 22.084 1.00 96.44 261 GLU A N 1
ATOM 2105 C CA . GLU A 1 261 ? -14.521 -0.896 22.186 1.00 96.44 261 GLU A CA 1
ATOM 2106 C C . GLU A 1 261 ?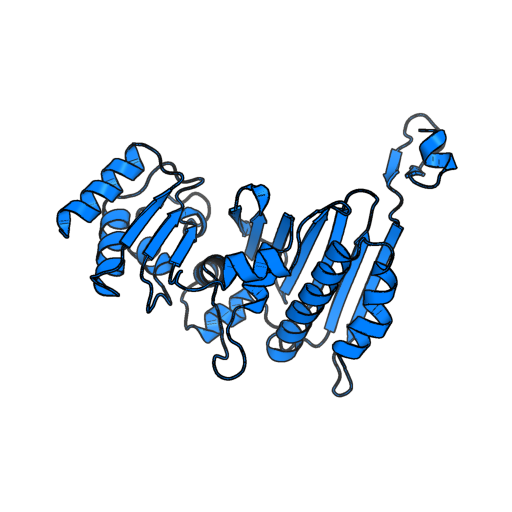 -13.488 -0.036 21.452 1.00 96.44 261 GLU A C 1
ATOM 2108 O O . GLU A 1 261 ? -12.423 0.241 22.006 1.00 96.44 261 GLU A O 1
ATOM 2113 N N . LEU A 1 262 ? -13.820 0.435 20.244 1.00 95.69 262 LEU A N 1
ATOM 2114 C CA . LEU A 1 262 ? -12.941 1.257 19.416 1.00 95.69 262 LEU A CA 1
ATOM 2115 C C . LEU A 1 262 ? -12.529 2.532 20.158 1.00 95.69 262 LEU A C 1
ATOM 2117 O O . LEU A 1 262 ? -11.341 2.832 20.269 1.00 95.69 262 LEU A O 1
ATOM 2121 N N . VAL A 1 263 ? -13.489 3.254 20.742 1.00 95.50 263 VAL A N 1
ATOM 2122 C CA . VAL A 1 263 ? -13.199 4.475 21.505 1.00 95.50 263 VAL A CA 1
ATOM 2123 C C . VAL A 1 263 ? -12.469 4.150 22.811 1.00 95.50 263 VAL A C 1
ATOM 2125 O O . VAL A 1 263 ? -11.438 4.760 23.108 1.00 95.50 263 VAL A O 1
ATOM 2128 N N . ARG A 1 264 ? -12.953 3.168 23.584 1.00 94.44 264 ARG A N 1
ATOM 2129 C CA . ARG A 1 264 ? -12.382 2.827 24.895 1.00 94.44 264 ARG A CA 1
ATOM 2130 C C . ARG A 1 264 ? -10.928 2.390 24.791 1.00 94.44 264 ARG A C 1
ATOM 2132 O O . ARG A 1 264 ? -10.097 2.878 25.551 1.00 94.44 264 ARG A O 1
ATOM 2139 N N . LYS A 1 265 ? -10.604 1.490 23.861 1.00 93.81 265 LYS A N 1
ATOM 2140 C CA . LYS A 1 265 ? -9.235 0.987 23.675 1.00 93.81 265 LYS A CA 1
ATOM 2141 C C . LYS A 1 265 ? -8.297 2.051 23.131 1.00 93.81 265 LYS A C 1
ATOM 2143 O O . LYS A 1 265 ? -7.144 2.109 23.547 1.00 93.81 265 LYS A O 1
ATOM 2148 N N . THR A 1 266 ? -8.807 2.940 22.287 1.00 92.44 266 THR A N 1
ATOM 2149 C CA . THR A 1 266 ? -8.053 4.102 21.814 1.00 92.44 266 THR A CA 1
ATOM 2150 C C . THR A 1 266 ? -7.669 5.027 22.974 1.00 92.44 266 THR A C 1
ATOM 2152 O O . THR A 1 266 ? -6.492 5.347 23.143 1.00 92.44 266 THR A O 1
ATOM 2155 N N . LYS A 1 267 ? -8.627 5.380 23.844 1.00 90.88 267 LYS A N 1
ATOM 2156 C CA . LYS A 1 267 ? -8.371 6.191 25.048 1.00 90.88 267 LYS A CA 1
ATOM 2157 C C . LYS A 1 267 ? -7.509 5.477 26.091 1.00 90.88 267 LYS A C 1
ATOM 2159 O O . LYS A 1 267 ? -6.697 6.121 26.744 1.00 90.88 267 LYS A O 1
ATOM 2164 N N . GLN A 1 268 ? -7.636 4.155 26.216 1.00 89.56 268 GLN A N 1
ATOM 2165 C CA . GLN A 1 268 ? -6.789 3.353 27.104 1.00 89.56 268 GLN A CA 1
ATOM 2166 C C . GLN A 1 268 ? -5.308 3.426 26.699 1.00 89.56 268 GLN A C 1
ATOM 2168 O O . GLN A 1 268 ? -4.443 3.435 27.570 1.00 89.56 268 GLN A O 1
ATOM 2173 N N . LYS A 1 269 ? -5.013 3.483 25.393 1.00 84.69 269 LYS A N 1
ATOM 2174 C CA . LYS A 1 269 ? -3.642 3.609 24.874 1.00 84.69 269 LYS A CA 1
ATOM 2175 C C . LYS A 1 269 ? -3.074 5.016 25.031 1.00 84.69 269 LYS A C 1
ATOM 2177 O O . LYS A 1 269 ? -1.906 5.170 25.367 1.00 84.69 269 LYS A O 1
ATOM 2182 N N . ASN A 1 270 ? -3.890 6.037 24.783 1.00 85.12 270 ASN A N 1
ATOM 2183 C CA . ASN A 1 270 ? -3.525 7.426 25.025 1.00 85.12 270 ASN A CA 1
ATOM 2184 C C . ASN A 1 270 ? -4.773 8.232 25.400 1.00 85.12 270 ASN A C 1
ATOM 2186 O O . ASN A 1 270 ? -5.624 8.506 24.556 1.00 85.12 270 ASN A O 1
ATOM 2190 N N . ASN A 1 271 ? -4.863 8.665 26.658 1.00 84.44 271 ASN A N 1
ATOM 2191 C CA . ASN A 1 271 ? -6.039 9.380 27.154 1.00 84.44 271 ASN A CA 1
ATOM 2192 C C . ASN A 1 271 ? -6.271 10.723 26.426 1.00 84.44 271 ASN A C 1
ATOM 2194 O O . ASN A 1 271 ? -7.412 11.132 26.187 1.00 84.44 271 ASN A O 1
ATOM 2198 N N . SER A 1 272 ? -5.186 11.377 26.003 1.00 86.81 272 SER A N 1
ATOM 2199 C CA . SER A 1 272 ? -5.210 12.684 25.336 1.00 86.81 272 SER A CA 1
ATOM 2200 C C . SER A 1 272 ? -5.374 12.597 23.817 1.00 86.81 272 SER A C 1
ATOM 2202 O O . SER A 1 272 ? -5.382 13.631 23.154 1.00 86.81 272 SER A O 1
ATOM 2204 N N . ILE A 1 273 ? -5.508 11.395 23.242 1.00 90.12 273 ILE A N 1
ATOM 2205 C CA . ILE A 1 273 ? -5.667 11.246 21.792 1.00 90.12 273 ILE A CA 1
ATOM 2206 C C . ILE A 1 273 ? -6.985 11.867 21.319 1.00 90.12 273 ILE A C 1
ATOM 2208 O O . ILE A 1 273 ? -8.047 11.650 21.919 1.00 90.12 273 ILE A O 1
ATOM 2212 N N . ASN A 1 274 ? -6.920 12.632 20.232 1.00 91.75 274 ASN A N 1
ATOM 2213 C CA . ASN A 1 274 ? -8.099 13.149 19.553 1.00 91.75 274 ASN A CA 1
ATOM 2214 C C . ASN A 1 274 ? -8.668 12.084 18.603 1.00 91.75 274 ASN A C 1
ATOM 2216 O O . ASN A 1 274 ? -7.970 11.636 17.691 1.00 91.75 274 ASN A O 1
ATOM 2220 N N . ILE A 1 275 ? -9.921 11.686 18.818 1.00 94.69 275 ILE A N 1
ATOM 2221 C CA . ILE A 1 275 ? -10.605 10.663 18.023 1.00 94.69 275 ILE A CA 1
ATOM 2222 C C . ILE A 1 275 ? -11.553 11.357 17.053 1.00 94.69 275 ILE A C 1
ATOM 2224 O O . ILE A 1 275 ? -12.519 11.981 17.480 1.00 94.69 275 ILE A O 1
ATOM 2228 N N . ASN A 1 276 ? -11.296 11.198 15.759 1.00 95.62 276 ASN A N 1
ATOM 2229 C CA . ASN A 1 276 ? -12.138 11.705 14.681 1.00 95.62 276 ASN A CA 1
ATOM 2230 C C . ASN A 1 276 ? -12.642 10.546 13.814 1.00 95.62 276 ASN A C 1
ATOM 2232 O O . ASN A 1 276 ? -12.105 9.435 13.850 1.00 95.62 276 ASN A O 1
ATOM 2236 N N . TRP A 1 277 ? -13.665 10.803 13.007 1.00 97.25 277 TRP A N 1
ATOM 2237 C CA . TRP A 1 277 ? -14.114 9.870 11.982 1.00 97.25 277 TRP A CA 1
ATOM 2238 C C . TRP A 1 277 ? -14.644 10.605 10.755 1.00 97.25 277 TRP A C 1
ATOM 2240 O O . TRP A 1 277 ? -15.116 11.737 10.853 1.00 97.25 277 TRP A O 1
ATOM 2250 N N . ILE A 1 278 ? -14.528 9.962 9.594 1.00 96.44 278 ILE A N 1
ATOM 2251 C CA . ILE A 1 278 ? -14.942 10.500 8.293 1.00 96.44 278 ILE A CA 1
ATOM 2252 C C . ILE A 1 278 ? -15.653 9.432 7.464 1.00 96.44 278 ILE A C 1
ATOM 2254 O O . ILE A 1 278 ? -15.609 8.247 7.796 1.00 96.44 278 ILE A O 1
ATOM 2258 N N . ASN A 1 279 ? -16.270 9.863 6.359 1.00 96.38 279 ASN A N 1
ATOM 2259 C CA . ASN A 1 279 ? -16.982 8.997 5.414 1.00 96.38 279 ASN A CA 1
ATOM 2260 C C . ASN A 1 279 ? -18.048 8.118 6.100 1.00 96.38 279 ASN A C 1
ATOM 2262 O O . ASN A 1 279 ? -18.314 7.000 5.673 1.00 96.38 279 ASN A O 1
ATOM 2266 N N . SER A 1 280 ? -18.643 8.626 7.182 1.00 96.81 280 SER A N 1
ATOM 2267 C CA . SER A 1 280 ? -19.699 7.978 7.953 1.00 96.81 280 SER A CA 1
ATOM 2268 C C . SER A 1 280 ? -21.089 8.388 7.465 1.00 96.81 280 SER A C 1
ATOM 2270 O O . SER A 1 280 ? -21.277 9.375 6.750 1.00 96.81 280 SER A O 1
ATOM 2272 N N . ASN A 1 281 ? -22.089 7.615 7.882 1.00 96.56 281 ASN A N 1
ATOM 2273 C CA . ASN A 1 281 ? -23.497 7.974 7.764 1.00 96.56 281 ASN A CA 1
ATOM 2274 C C . ASN A 1 281 ? -24.094 8.294 9.146 1.00 96.56 281 ASN A C 1
ATOM 2276 O O . ASN A 1 281 ? -23.481 8.040 10.184 1.00 96.56 281 ASN A O 1
ATOM 2280 N N . LYS A 1 282 ? -25.349 8.765 9.159 1.00 97.19 282 LYS A N 1
ATOM 2281 C CA . LYS A 1 282 ? -26.056 9.164 10.390 1.00 97.19 282 LYS A CA 1
ATOM 2282 C C . LYS A 1 282 ? -26.084 8.078 11.471 1.00 97.19 282 LYS A C 1
ATOM 2284 O O . LYS A 1 282 ? -26.062 8.402 12.653 1.00 97.19 282 LYS A O 1
ATOM 2289 N N . VAL A 1 283 ? -26.171 6.801 11.093 1.00 95.88 283 VAL A N 1
ATOM 2290 C CA . VAL A 1 283 ? -26.225 5.690 12.056 1.00 95.88 283 VAL A CA 1
ATOM 2291 C C . VAL A 1 283 ? -24.864 5.498 12.720 1.00 95.88 283 VAL A C 1
ATOM 2293 O O . VAL A 1 283 ? -24.786 5.404 13.946 1.00 95.88 283 VAL A O 1
ATOM 2296 N N . VAL A 1 284 ? -23.794 5.495 11.923 1.00 97.12 284 VAL A N 1
ATOM 2297 C CA . VAL A 1 284 ? -22.412 5.424 12.418 1.00 97.12 284 VAL A CA 1
ATOM 2298 C C . VAL A 1 284 ? -22.106 6.615 13.332 1.00 97.12 284 VAL A C 1
ATOM 2300 O O . VAL A 1 284 ? -21.586 6.415 14.430 1.00 97.12 284 VAL A O 1
ATOM 2303 N N . ASP A 1 285 ? -22.510 7.82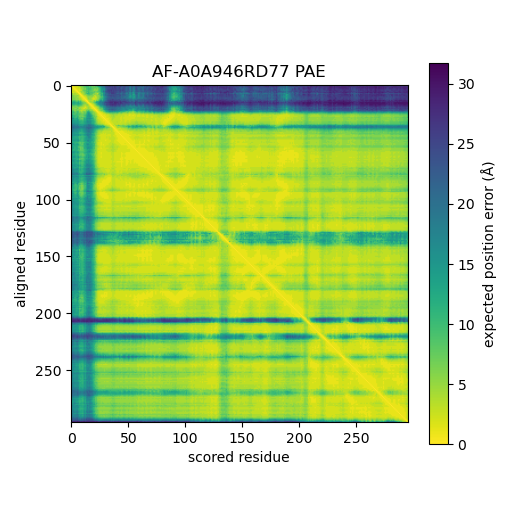8 12.944 1.00 97.62 285 ASP A N 1
ATOM 2304 C CA . ASP A 1 285 ? -22.293 9.045 13.737 1.00 97.62 285 ASP A CA 1
ATOM 2305 C C . ASP A 1 285 ? -22.948 8.969 15.118 1.00 97.62 285 ASP A C 1
ATOM 2307 O O . ASP A 1 285 ? -22.319 9.307 16.123 1.00 97.62 285 ASP A O 1
ATOM 2311 N N . VAL A 1 286 ? -24.196 8.493 15.198 1.00 97.38 286 VAL A N 1
ATOM 2312 C CA . VAL A 1 286 ? -24.902 8.309 16.476 1.00 97.38 286 VAL A CA 1
ATOM 2313 C C . VAL A 1 286 ? -24.152 7.337 17.390 1.00 97.38 286 VAL A C 1
ATOM 2315 O O . VAL A 1 286 ? -24.009 7.604 18.586 1.00 97.38 286 VAL A O 1
ATOM 2318 N N . LEU A 1 287 ? -23.664 6.217 16.854 1.00 96.94 287 LEU A N 1
ATOM 2319 C CA . LEU A 1 287 ? -22.976 5.193 17.644 1.00 96.94 287 LEU A CA 1
ATOM 2320 C C . LEU A 1 287 ? -21.593 5.648 18.112 1.00 96.94 287 LEU A C 1
ATOM 2322 O O . LEU A 1 287 ? -21.268 5.466 19.287 1.00 96.94 287 LEU A O 1
ATOM 2326 N N . MET A 1 288 ? -20.816 6.287 17.236 1.00 97.50 288 MET A N 1
ATOM 2327 C CA . MET A 1 288 ? -19.506 6.841 17.584 1.00 97.50 288 MET A CA 1
ATOM 2328 C C . MET A 1 288 ? -19.631 7.977 18.601 1.00 97.50 288 MET A C 1
ATOM 2330 O O . MET A 1 288 ? -18.949 7.960 19.625 1.00 97.50 288 MET A O 1
ATOM 2334 N N . SER A 1 289 ? -20.575 8.902 18.399 1.00 96.62 289 SER A N 1
ATOM 2335 C CA . SER A 1 289 ? -20.817 10.009 19.337 1.00 96.62 289 SER A CA 1
ATOM 2336 C C . SER A 1 289 ? -21.240 9.495 20.714 1.00 96.62 289 SER A C 1
ATOM 2338 O O . SER A 1 289 ? -20.744 9.953 21.742 1.00 96.62 289 SER A O 1
ATOM 2340 N N . ARG A 1 290 ? -22.120 8.485 20.756 1.00 95.75 290 ARG A N 1
ATOM 2341 C CA . ARG A 1 290 ? -22.525 7.825 22.005 1.00 95.75 290 ARG A CA 1
ATOM 2342 C C . ARG A 1 290 ? -21.351 7.146 22.714 1.00 95.75 290 ARG A C 1
ATOM 2344 O O . ARG A 1 290 ? -21.316 7.160 23.942 1.00 95.75 290 ARG A O 1
ATOM 2351 N N . ALA A 1 291 ? -20.441 6.514 21.974 1.00 95.88 291 ALA A N 1
ATOM 2352 C CA . ALA A 1 291 ? -19.262 5.865 22.542 1.00 95.88 291 ALA A CA 1
ATOM 2353 C C . ALA A 1 291 ? -18.279 6.887 23.141 1.00 95.88 291 ALA A C 1
ATOM 2355 O O . ALA A 1 291 ? -17.791 6.672 24.248 1.00 95.88 291 ALA A O 1
ATOM 2356 N N . VAL A 1 292 ? -18.052 8.020 22.465 1.00 94.00 292 VAL A N 1
ATOM 2357 C CA . VAL A 1 292 ? -17.208 9.119 22.969 1.00 94.00 292 VAL A CA 1
ATOM 2358 C C . VAL A 1 292 ? -17.806 9.759 24.223 1.00 94.00 292 VAL A C 1
ATOM 2360 O O . VAL A 1 292 ? -17.127 9.821 25.244 1.00 94.00 292 VAL A O 1
ATOM 2363 N N . ASN A 1 293 ? -19.089 10.131 24.192 1.00 92.12 293 ASN A N 1
ATOM 2364 C CA . ASN A 1 293 ? -19.763 10.823 25.302 1.00 92.12 293 ASN A CA 1
ATOM 2365 C C . ASN A 1 293 ? -19.877 9.992 26.592 1.00 92.12 293 ASN A C 1
ATOM 2367 O O . ASN A 1 293 ? -20.236 10.521 27.636 1.00 92.12 293 ASN A O 1
ATOM 2371 N N . ARG A 1 294 ? -19.641 8.677 26.532 1.00 87.75 294 ARG A N 1
ATOM 2372 C CA . ARG A 1 294 ? -19.625 7.800 27.715 1.00 87.75 294 ARG A CA 1
ATOM 2373 C C . ARG A 1 294 ? -18.302 7.825 28.476 1.00 87.75 294 ARG A C 1
ATOM 2375 O O . ARG A 1 294 ? -18.259 7.328 29.597 1.00 87.75 294 ARG A O 1
ATOM 2382 N N . LEU A 1 295 ? -17.234 8.291 27.834 1.00 78.62 295 LEU A N 1
ATOM 2383 C CA . LEU A 1 295 ? -15.867 8.268 28.358 1.00 78.62 295 LEU A CA 1
ATOM 2384 C C . LEU A 1 295 ? -15.342 9.671 28.701 1.00 78.62 295 LEU A C 1
ATOM 2386 O O . LEU A 1 295 ? -14.243 9.781 29.239 1.00 78.62 295 LEU A O 1
ATOM 2390 N N . THR A 1 296 ? -16.112 10.709 28.373 1.00 63.09 296 THR A N 1
ATOM 2391 C CA . THR A 1 296 ? -15.933 12.106 28.794 1.00 63.09 296 THR A CA 1
ATOM 2392 C C . THR A 1 296 ? -16.797 12.402 30.005 1.00 63.09 296 THR A C 1
ATOM 2394 O O . THR A 1 296 ? -16.278 13.024 30.952 1.00 63.09 296 THR A O 1
#

Nearest PDB structures (foldseek):
  1th8-assembly1_A-2  TM=6.766E-01  e=4.894E-05  Geobacillus stearothermophilus
  5iuj-assembly2_E  TM=7.499E-01  e=4.602E-03  Bacillus subtilis subsp. subtilis str. 168
  5nzr-assembly1_K  TM=2.083E-01  e=3.845E-01  Mus musculus
  3nmn-assembly2_D  TM=3.440E-01  e=4.584E+00  Arabidopsis thaliana
  3nmn-assembly1_B  TM=3.085E-01  e=5.158E+00  Arabidopsis thaliana

pLDDT: mean 89.31, std 10.79, range [53.75, 98.75]

Foldseek 3Di:
DVVCVVVVQWDWDDDDDPIDIDGDWLDKDKDKDFDDPPDDLVCCLPPPNLVSVVVFDPQVSVLVSLLSSLVVVCCVVFFPFGMKMWIWTHHLWKTKIKIWTQGAFQLVRLCVLQVHPDSLLSLQDVLQFQDDSCVPVDRRHSSVLNCQSAQKKWKDEQQKIWIAGNVVRDIDIDGDPHRGTMMMMGMHTSPDPDGSVVSCCVVPPPDQLETEGELNSLDDPPDAAEDLVSLVSNVRPDADGQEYEYECAPHQDYHLNSLLSNQVVVCVRPVNYHYHYDPDDPRSCVSNVVSNVVSD

Sequence (296 aa):
MHTLISEDRVLAHGKTRDRFYELKPRVNYSKSIKISNEFSHIDMLQNQILPNLKILSKNVYDICEFSIMAVLSNTIDHAKASRIYYKLFVTDYDVHIILSDNGRGIFDHIKQSLDLDDLHVAAIEIAKGHVTSDPENHAGDELRTVVHLFDKVTIDASGLCLSYFNPNKDWTSNVSSHQKGTRIHLEIKTNSTRKLEKVFHRLFDKERRFIRIPVSLVRTAGEQVSSRQQAQCLLNNISDLQSIEFDFNHIDLIGPAFADELVRKTKQKNNSININWINSNKVVDVLMSRAVNRLT

Solvent-accessible surface area (backbone atoms only — not comparable to full-atom values): 16170 Å² total; per-residue (Å²): 105,70,66,42,44,76,68,63,47,33,46,73,46,74,92,60,96,80,52,46,75,44,76,42,55,82,33,79,48,70,54,76,44,72,60,51,99,84,59,50,70,65,57,46,40,62,75,66,47,50,71,72,44,69,86,47,48,70,48,52,34,54,46,50,53,54,38,51,50,48,54,50,49,53,39,68,78,65,28,77,40,55,35,42,34,40,36,43,38,27,47,91,60,36,37,40,40,37,43,31,37,62,19,68,14,59,37,57,49,45,15,63,63,68,73,46,96,42,58,57,44,27,51,46,43,58,66,47,37,68,56,52,86,43,72,90,84,35,82,20,52,58,66,45,49,42,51,69,73,27,48,31,30,38,41,32,19,63,34,34,27,43,35,40,36,47,92,79,71,42,76,50,73,47,84,31,91,43,58,65,2,33,35,40,39,40,32,34,52,53,80,54,84,61,44,63,69,61,50,48,49,74,74,66,50,88,86,69,39,56,42,54,41,64,55,51,54,62,52,55,95,91,54,77,54,37,44,49,66,47,30,49,54,74,55,55,98,68,73,90,48,54,30,41,31,42,30,28,53,95,50,86,62,64,27,69,54,15,35,37,40,40,45,50,56,50,36,70,73,35,73,81,42,45,80,48,72,42,66,64,48,77,66,41,49,54,42,44,51,54,30,50,67,72,78,109

Mean predicted aligned error: 6.81 Å